Protein AF-A0A484NAT3-F1 (afdb_monomer)

Radius of gyration: 27.38 Å; Cα contacts (8 Å, |Δi|>4): 127; chains: 1; bounding box: 70×53×87 Å

Mean predicted aligned error: 13.13 Å

Organism: NCBI:txid132261

InterPro domains:
  IPR003105 SRA-YDG [PF02182] (103-176)
  IPR003105 SRA-YDG [PS51015] (104-176)
  IPR015947 PUA-like superfamily [SSF88697] (87-176)
  IPR036987 SRA-YDG superfamily [G3DSA:2.30.280.10] (86-176)
  IPR051357 Histone-lysine N-methyltransferase SUVAR3-9 [PTHR45660] (14-176)

pLDDT: mean 79.86, std 20.94, range [34.84, 97.81]

Structure (mmCIF, N/CA/C/O backbone):
data_AF-A0A484NAT3-F1
#
_entry.id   AF-A0A484NAT3-F1
#
loop_
_atom_site.group_PDB
_atom_site.id
_atom_site.type_symbol
_atom_site.label_atom_id
_atom_site.label_alt_id
_atom_site.label_comp_id
_atom_site.label_asym_id
_atom_site.label_entity_id
_atom_site.label_seq_id
_atom_site.pdbx_PDB_ins_code
_atom_site.Cartn_x
_atom_site.Cartn_y
_atom_site.Cartn_z
_atom_site.occupancy
_atom_site.B_iso_or_equiv
_atom_site.auth_seq_id
_atom_site.auth_comp_id
_atom_site.auth_asym_id
_atom_site.auth_atom_id
_atom_site.pdbx_PDB_model_num
ATOM 1 N N . MET A 1 1 ? 40.102 7.472 -55.301 1.00 44.50 1 MET A N 1
ATOM 2 C CA . MET A 1 1 ? 39.578 6.092 -55.205 1.00 44.50 1 MET A CA 1
ATOM 3 C C . MET A 1 1 ? 40.734 5.129 -54.983 1.00 44.50 1 MET A C 1
ATOM 5 O O . MET A 1 1 ? 41.565 4.976 -55.865 1.00 44.50 1 MET A O 1
ATOM 9 N N . LYS A 1 2 ? 40.811 4.531 -53.793 1.00 40.91 2 LYS A N 1
ATOM 10 C CA . LYS A 1 2 ? 41.658 3.376 -53.466 1.00 40.91 2 LYS A CA 1
ATOM 11 C C . LYS A 1 2 ? 40.849 2.538 -52.479 1.00 40.91 2 LYS A C 1
ATOM 13 O O . LYS A 1 2 ? 40.510 3.031 -51.410 1.00 40.91 2 LYS A O 1
ATOM 18 N N . VAL A 1 3 ? 40.474 1.335 -52.894 1.00 44.91 3 VAL A N 1
ATOM 19 C CA . VAL A 1 3 ? 39.718 0.367 -52.092 1.00 44.91 3 VAL A CA 1
ATOM 20 C C . VAL A 1 3 ? 40.739 -0.510 -51.363 1.00 44.91 3 VAL A C 1
ATOM 22 O O . VAL A 1 3 ? 41.565 -1.117 -52.049 1.00 44.91 3 VAL A O 1
ATOM 25 N N . PRO A 1 4 ? 40.747 -0.594 -50.022 1.00 44.09 4 PRO A N 1
ATOM 26 C CA . PRO A 1 4 ? 41.511 -1.614 -49.325 1.00 44.09 4 PRO A CA 1
ATOM 27 C C . PRO A 1 4 ? 40.692 -2.899 -49.190 1.00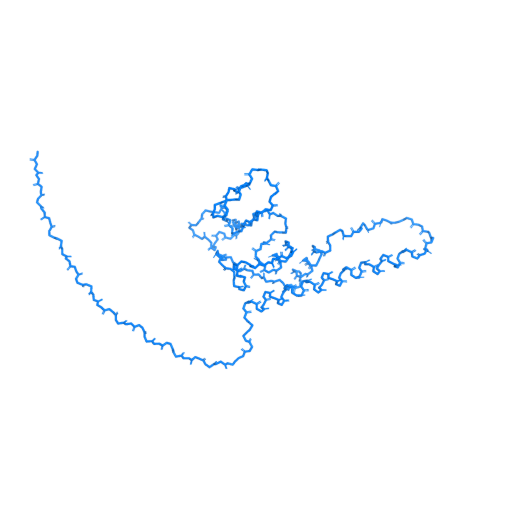 44.09 4 PRO A C 1
ATOM 29 O O . PRO A 1 4 ? 39.481 -2.882 -48.978 1.00 44.09 4 PRO A O 1
ATOM 32 N N . GLN A 1 5 ? 41.403 -4.007 -49.359 1.00 42.75 5 GLN A N 1
ATOM 33 C CA . GLN A 1 5 ? 40.909 -5.370 -49.470 1.00 42.75 5 GLN A CA 1
ATOM 34 C C . GLN A 1 5 ? 40.478 -5.974 -48.124 1.00 42.75 5 GLN A C 1
ATOM 36 O O . GLN A 1 5 ? 40.941 -5.581 -47.055 1.00 42.75 5 GLN A O 1
ATOM 41 N N . ASN A 1 6 ? 39.597 -6.969 -48.239 1.00 36.88 6 ASN A N 1
ATOM 42 C CA . ASN A 1 6 ? 38.969 -7.758 -47.184 1.00 36.88 6 ASN A CA 1
ATOM 43 C C . ASN A 1 6 ? 39.963 -8.367 -46.178 1.00 36.88 6 ASN A C 1
ATOM 45 O O . ASN A 1 6 ? 40.809 -9.186 -46.536 1.00 36.88 6 ASN A O 1
ATOM 49 N N . GLY A 1 7 ? 39.781 -8.025 -44.899 1.00 34.84 7 GLY A N 1
ATOM 50 C CA . GLY A 1 7 ? 40.391 -8.703 -43.758 1.00 34.84 7 GLY A CA 1
ATOM 51 C C . GLY A 1 7 ? 39.577 -9.931 -43.340 1.00 34.84 7 GLY A C 1
ATOM 52 O O . GLY A 1 7 ? 38.368 -9.861 -43.140 1.00 34.84 7 GLY A O 1
ATOM 53 N N . ASN A 1 8 ? 40.271 -11.057 -43.230 1.00 37.03 8 ASN A N 1
ATOM 54 C CA . ASN A 1 8 ? 39.770 -12.403 -42.978 1.00 37.03 8 ASN A CA 1
ATOM 55 C C . ASN A 1 8 ? 39.112 -12.541 -41.584 1.00 37.03 8 ASN A C 1
ATOM 57 O O . ASN A 1 8 ? 39.745 -12.272 -40.560 1.00 37.03 8 ASN A O 1
ATOM 61 N N . VAL A 1 9 ? 37.850 -12.982 -41.535 1.00 37.97 9 VAL A N 1
ATOM 62 C CA . VAL A 1 9 ? 37.088 -13.215 -40.296 1.00 37.97 9 VAL A CA 1
ATOM 63 C C . VAL A 1 9 ? 37.503 -14.559 -39.691 1.00 37.97 9 VAL A C 1
ATOM 65 O O . VAL A 1 9 ? 37.091 -15.624 -40.145 1.00 37.97 9 VAL A O 1
ATOM 68 N N . GLY A 1 10 ? 38.323 -14.518 -38.641 1.00 35.19 10 GLY A N 1
ATOM 69 C CA . GLY A 1 10 ? 38.669 -15.696 -37.848 1.00 35.19 10 GLY A CA 1
ATOM 70 C C . GLY A 1 10 ? 37.504 -16.143 -36.962 1.00 35.19 10 GLY A C 1
ATOM 71 O O . GLY A 1 10 ? 37.262 -15.567 -35.902 1.00 35.19 10 GLY A O 1
ATOM 72 N N . VAL A 1 11 ? 36.796 -17.199 -37.368 1.00 37.84 11 VAL A N 1
ATOM 73 C CA . VAL A 1 11 ? 35.772 -17.869 -36.552 1.00 37.84 11 VAL A CA 1
ATOM 74 C C . VAL A 1 11 ? 36.455 -18.616 -35.398 1.00 37.84 11 VAL A C 1
ATOM 76 O O . VAL A 1 11 ? 37.026 -19.691 -35.578 1.00 37.84 11 VAL A O 1
ATOM 79 N N . LYS A 1 12 ? 36.403 -18.059 -34.180 1.00 42.06 12 LYS A N 1
ATOM 80 C CA . LYS A 1 12 ? 36.811 -18.772 -32.957 1.00 42.06 12 LYS A CA 1
ATOM 81 C C . LYS A 1 12 ? 35.746 -19.808 -32.579 1.00 42.06 12 LYS A C 1
ATOM 83 O O . LYS A 1 12 ? 34.624 -19.464 -32.214 1.00 42.06 12 LYS A O 1
ATOM 88 N N . LYS A 1 13 ? 36.129 -21.084 -32.645 1.00 41.94 13 LYS A N 1
ATOM 89 C CA . LYS A 1 13 ? 35.349 -22.260 -32.231 1.00 41.94 13 LYS A CA 1
ATOM 90 C C . LYS A 1 13 ? 34.967 -22.135 -30.743 1.00 41.94 13 LYS A C 1
ATOM 92 O O . LYS A 1 13 ? 35.849 -22.056 -29.887 1.00 41.94 13 LYS A O 1
ATOM 97 N N . ARG A 1 14 ? 33.664 -22.075 -30.433 1.00 41.75 14 ARG A N 1
ATOM 98 C CA . ARG A 1 14 ? 33.146 -22.049 -29.052 1.00 41.75 14 ARG A CA 1
ATOM 99 C C . ARG A 1 14 ? 33.456 -23.386 -28.369 1.00 41.75 14 ARG A C 1
ATOM 101 O O . ARG A 1 14 ? 33.193 -24.443 -28.933 1.00 41.75 14 ARG A O 1
ATOM 108 N N . ARG A 1 15 ? 34.044 -23.320 -27.174 1.00 39.16 15 ARG A N 1
ATOM 109 C CA . ARG A 1 15 ? 34.336 -24.469 -26.309 1.00 39.16 15 ARG A CA 1
ATOM 110 C C . ARG A 1 15 ? 33.030 -24.858 -25.602 1.00 39.16 15 ARG A C 1
ATOM 112 O O . ARG A 1 15 ? 32.410 -23.996 -24.988 1.00 39.16 15 ARG A O 1
ATOM 119 N N . SER A 1 16 ? 32.592 -26.105 -25.746 1.00 39.34 16 SER A N 1
ATOM 120 C CA . SER A 1 16 ? 31.414 -26.658 -25.070 1.00 39.34 16 SER A CA 1
ATOM 121 C C . SER A 1 16 ? 31.687 -26.777 -23.570 1.00 39.34 16 SER A C 1
ATOM 123 O O . SER A 1 16 ? 32.590 -27.510 -23.174 1.00 39.34 16 SER A O 1
ATOM 125 N N . THR A 1 17 ? 30.939 -26.049 -22.745 1.00 45.12 17 THR A N 1
ATOM 126 C CA . THR A 1 17 ? 30.920 -26.230 -21.287 1.00 45.12 17 THR A CA 1
ATOM 127 C C . THR A 1 17 ? 29.741 -27.122 -20.919 1.00 45.12 17 THR A C 1
ATOM 129 O O . THR A 1 17 ? 28.612 -26.847 -21.323 1.00 45.12 17 THR A O 1
ATOM 132 N N . GLU A 1 18 ? 30.040 -28.204 -20.209 1.00 51.47 18 GLU A N 1
ATOM 133 C CA . GLU A 1 18 ? 29.111 -29.237 -19.745 1.00 51.47 18 GLU A CA 1
ATOM 134 C C . GLU A 1 18 ? 28.018 -28.680 -18.808 1.00 51.47 18 GLU A C 1
ATOM 136 O O . GLU A 1 18 ? 28.229 -27.647 -18.163 1.00 51.47 18 GLU A O 1
ATOM 141 N N . PRO A 1 19 ? 26.839 -29.330 -18.740 1.00 45.56 19 PRO A N 1
ATOM 142 C CA . PRO A 1 19 ? 25.722 -28.873 -17.917 1.00 45.56 19 PRO A CA 1
ATOM 143 C C . PRO A 1 19 ? 26.021 -29.005 -16.411 1.00 45.56 19 PRO A C 1
ATOM 145 O O . PRO A 1 19 ? 26.736 -29.920 -16.001 1.00 45.56 19 PRO A O 1
ATOM 148 N N . PRO A 1 20 ? 25.465 -28.115 -15.566 1.00 42.66 20 PRO A N 1
ATOM 149 C CA . PRO A 1 20 ? 25.742 -28.108 -14.136 1.00 42.66 20 PRO A CA 1
ATOM 150 C C . PRO A 1 20 ? 25.099 -29.309 -13.429 1.00 42.66 20 PRO A C 1
ATOM 152 O O . PRO A 1 20 ? 23.937 -29.644 -13.655 1.00 42.66 20 PRO A O 1
ATOM 155 N N . THR A 1 21 ? 25.875 -29.937 -12.547 1.00 54.31 21 THR A N 1
ATOM 156 C CA . THR A 1 21 ? 25.489 -31.053 -11.672 1.00 54.31 21 THR A CA 1
ATOM 157 C C . THR A 1 21 ? 24.273 -30.693 -10.799 1.00 54.31 21 THR A C 1
ATOM 159 O O . THR A 1 21 ? 24.242 -29.586 -10.255 1.00 54.31 21 THR A O 1
ATOM 162 N N . PRO A 1 22 ? 23.288 -31.596 -10.608 1.00 39.78 22 PRO A N 1
ATOM 163 C CA . PRO A 1 22 ? 22.107 -31.313 -9.796 1.00 39.78 22 PRO A CA 1
ATOM 164 C C . PRO A 1 22 ? 22.477 -31.041 -8.331 1.00 39.78 22 PRO A C 1
ATOM 166 O O . PRO A 1 22 ? 23.318 -31.722 -7.738 1.00 39.78 22 PRO A O 1
ATOM 169 N N . ALA A 1 23 ? 21.848 -30.007 -7.770 1.00 44.94 23 ALA A N 1
ATOM 170 C CA . ALA A 1 23 ? 22.045 -29.554 -6.401 1.00 44.94 23 ALA A CA 1
ATOM 171 C C . ALA A 1 23 ? 21.736 -30.674 -5.395 1.00 44.94 23 ALA A C 1
ATOM 173 O O . ALA A 1 23 ? 20.725 -31.363 -5.504 1.00 44.94 23 ALA A O 1
ATOM 174 N N . LYS A 1 24 ? 22.613 -30.839 -4.400 1.00 46.09 24 LYS A N 1
ATOM 175 C CA . LYS A 1 24 ? 22.380 -31.734 -3.263 1.00 46.09 24 LYS A CA 1
ATOM 176 C C . LYS A 1 24 ? 21.215 -31.193 -2.433 1.00 46.09 24 LYS A C 1
ATOM 178 O O . LYS A 1 24 ? 21.258 -30.041 -2.007 1.00 46.09 24 LYS A O 1
ATOM 183 N N . GLU A 1 25 ? 20.208 -32.028 -2.201 1.00 46.34 25 GLU A N 1
ATOM 184 C CA . GLU A 1 25 ? 19.092 -31.739 -1.301 1.00 46.34 25 GLU A CA 1
ATOM 185 C C . GLU A 1 25 ? 19.615 -31.491 0.123 1.00 46.34 25 GLU A C 1
ATOM 187 O O . GLU A 1 25 ? 20.323 -32.317 0.703 1.00 46.34 25 GLU A O 1
ATOM 192 N N . VAL A 1 26 ? 19.303 -30.312 0.665 1.00 49.66 26 VAL A N 1
ATOM 193 C CA . VAL A 1 26 ? 19.619 -29.911 2.043 1.00 49.66 26 VAL A CA 1
ATOM 194 C C . VAL A 1 26 ? 18.432 -30.300 2.938 1.00 49.66 26 VAL A C 1
ATOM 196 O O . VAL A 1 26 ? 17.290 -30.150 2.501 1.00 49.66 26 VAL A O 1
ATOM 199 N N . PRO A 1 27 ? 18.655 -30.801 4.171 1.00 39.38 27 PRO A N 1
ATOM 200 C CA . PRO A 1 27 ? 17.609 -31.425 4.974 1.00 39.38 27 PRO A CA 1
ATOM 201 C C . PRO A 1 27 ? 16.519 -30.421 5.360 1.00 39.38 27 PRO A C 1
ATOM 203 O O . PRO A 1 27 ? 16.798 -29.366 5.931 1.00 39.38 27 PRO A O 1
ATOM 206 N N . THR A 1 28 ? 15.266 -30.774 5.091 1.00 50.12 28 THR A N 1
ATOM 207 C CA . THR A 1 28 ? 14.082 -30.017 5.499 1.00 50.12 28 THR A CA 1
ATOM 208 C C . THR A 1 28 ? 13.790 -30.253 6.978 1.00 50.12 28 THR A C 1
ATOM 210 O O . THR A 1 28 ? 13.240 -31.294 7.339 1.00 50.12 28 THR A O 1
ATOM 213 N N . ASN A 1 29 ? 14.128 -29.295 7.843 1.00 49.19 29 ASN A N 1
ATOM 214 C CA . ASN A 1 29 ? 13.428 -29.140 9.119 1.00 49.19 29 ASN A CA 1
ATOM 215 C C . ASN A 1 29 ? 13.596 -27.737 9.718 1.00 49.19 29 ASN A C 1
ATOM 217 O O . ASN A 1 29 ? 14.676 -27.367 10.171 1.00 49.19 29 ASN A O 1
ATOM 221 N N . SER A 1 30 ? 12.509 -26.968 9.707 1.00 45.66 30 SER A N 1
ATOM 222 C CA . SER A 1 30 ? 12.112 -25.917 10.665 1.00 45.66 30 SER A CA 1
ATOM 223 C C . SER A 1 30 ? 11.023 -25.076 9.996 1.00 45.66 30 SER A C 1
ATOM 225 O O . SER A 1 30 ? 11.074 -24.894 8.785 1.00 45.66 30 SER A O 1
ATOM 227 N N . ASP A 1 31 ? 10.015 -24.627 10.747 1.00 57.06 31 ASP A N 1
ATOM 228 C CA . ASP A 1 31 ? 8.874 -23.819 10.285 1.00 57.06 31 ASP A CA 1
ATOM 229 C C . ASP A 1 31 ? 9.243 -22.755 9.228 1.00 57.06 31 ASP A C 1
ATOM 231 O O . ASP A 1 31 ? 9.547 -21.602 9.536 1.00 57.06 31 ASP A O 1
ATOM 235 N N . CYS A 1 32 ? 9.187 -23.127 7.950 1.00 49.03 32 CYS A N 1
ATOM 236 C CA . CYS A 1 32 ? 9.391 -22.204 6.848 1.00 49.03 32 CYS A CA 1
ATOM 237 C C . CYS A 1 32 ? 8.072 -21.465 6.643 1.00 49.03 32 CYS A C 1
ATOM 239 O O . CYS A 1 32 ? 7.147 -21.964 5.996 1.00 49.03 32 CYS A O 1
ATOM 241 N N . LYS A 1 33 ? 7.940 -20.280 7.245 1.00 68.00 33 LYS A N 1
ATOM 242 C CA . LYS A 1 33 ? 6.866 -19.364 6.864 1.00 68.00 33 LYS A CA 1
ATOM 243 C C . LYS A 1 33 ? 7.069 -19.007 5.394 1.00 68.00 33 LYS A C 1
ATOM 245 O O . LYS A 1 33 ? 7.998 -18.280 5.054 1.00 68.00 33 LYS A O 1
ATOM 250 N N . THR A 1 34 ? 6.210 -19.528 4.523 1.00 90.00 34 THR A N 1
ATOM 251 C CA . THR A 1 34 ? 6.202 -19.119 3.118 1.00 90.00 34 THR A CA 1
ATOM 252 C C . THR A 1 34 ? 5.844 -17.630 3.024 1.00 90.00 34 THR A C 1
ATOM 254 O O . THR A 1 34 ? 5.080 -17.133 3.861 1.00 90.00 34 THR A O 1
ATOM 257 N N . PRO A 1 35 ? 6.351 -16.892 2.021 1.00 90.25 35 PRO A N 1
ATOM 258 C CA . PRO A 1 35 ? 5.991 -15.488 1.831 1.00 90.25 35 PRO A CA 1
ATOM 259 C C . PRO A 1 35 ? 4.472 -15.265 1.766 1.00 90.25 35 PRO A C 1
ATOM 261 O O . PRO A 1 35 ? 3.953 -14.356 2.409 1.00 90.25 35 PRO A O 1
ATOM 264 N N . GLN A 1 36 ? 3.740 -16.157 1.089 1.00 92.69 36 GLN A N 1
ATOM 265 C CA . GLN A 1 36 ? 2.274 -16.131 1.013 1.00 92.69 36 GLN A CA 1
ATOM 266 C C . GLN A 1 36 ? 1.626 -16.244 2.399 1.00 92.69 36 GLN A C 1
ATOM 268 O O . GLN A 1 36 ? 0.671 -15.528 2.709 1.00 92.69 36 GLN A O 1
ATOM 273 N N . LYS A 1 37 ? 2.156 -17.125 3.259 1.00 94.38 37 LYS A N 1
ATOM 274 C CA . LYS A 1 37 ? 1.677 -17.280 4.635 1.00 94.38 37 LYS A CA 1
ATOM 275 C C . LYS A 1 37 ? 1.932 -16.013 5.447 1.00 94.38 37 LYS A C 1
ATOM 277 O O . LYS A 1 37 ? 1.039 -15.593 6.171 1.00 94.38 37 LYS A O 1
ATOM 282 N N . SER A 1 38 ? 3.090 -15.370 5.281 1.00 93.62 38 SER A N 1
ATOM 283 C CA . SER A 1 38 ? 3.395 -14.095 5.945 1.00 93.62 38 SER A CA 1
ATOM 284 C C . SER A 1 38 ? 2.417 -12.993 5.537 1.00 93.62 38 SER A C 1
ATOM 286 O O . SER A 1 38 ? 1.841 -12.342 6.403 1.00 93.62 38 SER A O 1
ATOM 288 N N . VAL A 1 39 ? 2.182 -12.818 4.232 1.00 94.25 39 VAL A N 1
ATOM 289 C CA . VAL A 1 39 ? 1.216 -11.837 3.704 1.00 94.25 39 VAL A CA 1
ATOM 290 C C . VAL A 1 39 ? -0.178 -12.096 4.279 1.00 94.25 39 VAL A C 1
ATOM 292 O O . VAL A 1 39 ? -0.816 -11.188 4.811 1.00 94.25 39 VAL A O 1
ATOM 295 N N . THR A 1 40 ? -0.616 -13.355 4.255 1.00 95.44 40 THR A N 1
ATOM 296 C CA . THR A 1 40 ? -1.920 -13.774 4.783 1.00 95.44 40 THR A CA 1
ATOM 297 C C . THR A 1 40 ? -2.042 -13.521 6.291 1.00 95.44 40 THR A C 1
ATOM 299 O O . THR A 1 40 ? -3.056 -13.000 6.750 1.00 95.44 40 THR A O 1
ATOM 302 N N . GLU A 1 41 ? -1.016 -13.853 7.082 1.00 96.31 41 GLU A N 1
ATOM 303 C CA . GLU A 1 41 ? -0.975 -13.600 8.530 1.00 96.31 41 GLU A CA 1
ATOM 304 C C . GLU A 1 41 ? -1.066 -12.099 8.848 1.00 96.31 41 GLU A C 1
ATOM 306 O O . GLU A 1 41 ? -1.838 -11.708 9.727 1.00 96.31 41 GLU A O 1
ATOM 311 N N . THR A 1 42 ? -0.340 -11.253 8.112 1.00 96.44 42 THR A N 1
ATOM 312 C CA . THR A 1 42 ? -0.361 -9.794 8.295 1.00 96.44 42 THR A CA 1
ATOM 313 C C . THR A 1 42 ? -1.719 -9.192 7.936 1.00 96.44 42 THR A C 1
ATOM 315 O O . THR A 1 42 ? -2.252 -8.394 8.710 1.00 96.44 42 THR A O 1
ATOM 318 N N . ILE A 1 43 ? -2.324 -9.600 6.815 1.00 96.25 43 ILE A N 1
ATOM 319 C CA . ILE A 1 43 ? -3.670 -9.146 6.422 1.00 96.25 43 ILE A CA 1
ATOM 320 C C . ILE A 1 43 ? -4.708 -9.592 7.462 1.00 96.25 43 ILE A C 1
ATOM 322 O O . ILE A 1 43 ? -5.538 -8.793 7.901 1.00 96.25 43 ILE A O 1
ATOM 326 N N . HIS A 1 44 ? -4.637 -10.839 7.939 1.00 97.06 44 HIS A N 1
ATOM 327 C CA . HIS A 1 44 ? -5.516 -11.317 9.008 1.00 97.06 44 HIS A CA 1
ATOM 328 C C . HIS A 1 44 ? -5.348 -10.526 10.308 1.00 97.06 44 HIS A C 1
ATOM 330 O O . HIS A 1 44 ? -6.342 -10.223 10.974 1.00 97.06 44 HIS A O 1
ATOM 336 N N . LEU A 1 45 ? -4.115 -10.176 10.679 1.00 97.69 45 LEU A N 1
ATOM 337 C CA . LEU A 1 45 ? -3.846 -9.348 11.849 1.00 97.69 45 LEU A CA 1
ATOM 338 C C . LEU A 1 45 ? -4.462 -7.953 11.694 1.00 97.69 45 LEU A C 1
ATOM 340 O O . LEU A 1 45 ? -5.172 -7.508 12.600 1.00 97.69 45 LEU A O 1
ATOM 344 N N . PHE A 1 46 ? -4.271 -7.310 10.539 1.00 97.81 46 PHE A N 1
ATOM 345 C CA . PHE A 1 46 ? -4.881 -6.018 10.224 1.00 97.81 46 PHE A CA 1
ATOM 346 C C . PHE A 1 46 ? -6.407 -6.075 10.349 1.00 97.81 46 PHE A C 1
ATOM 348 O O . PHE A 1 46 ? -6.995 -5.299 11.106 1.00 97.81 46 PHE A O 1
ATOM 355 N N . ASN A 1 47 ? -7.046 -7.057 9.712 1.00 97.25 47 ASN A N 1
ATOM 356 C CA . ASN A 1 47 ? -8.499 -7.217 9.744 1.00 97.25 47 ASN A CA 1
ATOM 357 C C . ASN A 1 47 ? -9.021 -7.497 11.159 1.00 97.25 47 ASN A C 1
ATOM 359 O O . ASN A 1 47 ? -10.017 -6.913 11.594 1.00 97.25 47 ASN A O 1
ATOM 363 N N . LYS A 1 48 ? -8.305 -8.306 11.944 1.00 97.56 48 LYS A N 1
ATOM 364 C CA . LYS A 1 48 ? -8.626 -8.550 13.356 1.00 97.56 48 LYS A CA 1
ATOM 365 C C . LYS A 1 48 ? -8.576 -7.266 14.186 1.00 97.56 48 LYS A C 1
ATOM 367 O O . LYS A 1 48 ? -9.465 -7.037 15.009 1.00 97.56 48 LYS A O 1
ATOM 372 N N . LEU A 1 49 ? -7.544 -6.442 14.017 1.00 97.19 49 LEU A N 1
ATOM 373 C CA . LEU A 1 49 ? -7.402 -5.178 14.745 1.00 97.19 49 LEU A CA 1
ATOM 374 C C . LEU A 1 49 ? -8.438 -4.142 14.292 1.00 97.19 49 LEU A C 1
ATOM 376 O O . LEU A 1 49 ? -9.005 -3.435 15.130 1.00 97.19 49 LEU A O 1
ATOM 380 N N . TYR A 1 50 ? -8.736 -4.096 12.995 1.00 96.44 50 TYR A N 1
ATOM 381 C CA . TYR A 1 50 ? -9.759 -3.232 12.417 1.00 96.44 50 TYR A CA 1
ATOM 382 C C . TYR A 1 50 ? -11.144 -3.521 13.011 1.00 96.44 50 TYR A C 1
ATOM 384 O O . TYR A 1 50 ? -11.772 -2.623 13.577 1.00 96.44 50 TYR A O 1
ATOM 392 N N . LEU A 1 51 ? -11.570 -4.788 13.008 1.00 95.75 51 LEU A N 1
ATOM 393 C CA . LEU A 1 51 ? -12.857 -5.209 13.576 1.00 95.75 51 LEU A CA 1
ATOM 394 C C . LEU A 1 51 ? -12.946 -4.948 15.087 1.00 95.75 51 LEU A C 1
ATOM 396 O O . LEU A 1 51 ? -13.959 -4.447 15.576 1.00 95.75 51 LEU A O 1
ATOM 400 N N . LYS A 1 52 ? -11.869 -5.210 15.838 1.00 95.75 52 LYS A N 1
ATOM 401 C CA . LYS A 1 52 ? -11.808 -4.874 17.272 1.00 95.75 52 LYS A CA 1
ATOM 402 C C . LYS A 1 52 ? -11.969 -3.376 17.520 1.00 95.75 52 LYS A C 1
ATOM 404 O O . LYS A 1 52 ? -12.630 -2.972 18.476 1.00 95.75 52 LYS A O 1
ATOM 409 N N . THR A 1 53 ? -11.357 -2.553 16.675 1.00 93.81 53 THR A N 1
ATOM 410 C CA . THR A 1 53 ? -11.436 -1.095 16.783 1.00 93.81 53 THR A CA 1
ATOM 411 C C . THR A 1 53 ? -12.852 -0.600 16.488 1.00 93.81 53 THR A C 1
ATOM 413 O O . THR A 1 53 ? -13.348 0.249 17.228 1.00 93.81 53 THR A O 1
ATOM 416 N N . ILE A 1 54 ? -13.532 -1.175 15.488 1.00 92.81 54 ILE A N 1
ATOM 417 C CA . ILE A 1 54 ? -14.956 -0.920 15.217 1.00 92.81 54 ILE A CA 1
ATOM 418 C C . ILE A 1 54 ? -15.803 -1.262 16.444 1.00 92.81 54 ILE A C 1
ATOM 420 O O . ILE A 1 54 ? -16.518 -0.403 16.951 1.00 92.81 54 ILE A O 1
ATOM 424 N N . GLN A 1 55 ? -15.662 -2.470 16.991 1.00 93.12 55 GLN A N 1
ATOM 425 C CA . GLN A 1 55 ? -16.446 -2.913 18.146 1.00 93.12 55 GLN A CA 1
ATOM 426 C C . GLN A 1 55 ? -16.228 -2.019 19.381 1.00 93.12 55 GLN A C 1
ATOM 428 O O . GLN A 1 55 ? -17.163 -1.693 20.122 1.00 93.12 55 GLN A O 1
ATOM 433 N N . LYS A 1 56 ? -14.983 -1.588 19.612 1.00 90.88 56 LYS A N 1
ATOM 434 C CA . LYS A 1 56 ? -14.642 -0.649 20.688 1.00 90.88 56 LYS A CA 1
ATOM 435 C C . LYS A 1 56 ? -15.297 0.718 20.474 1.00 90.88 56 LYS A C 1
ATOM 437 O O . LYS A 1 56 ? -15.760 1.335 21.432 1.00 90.88 56 LYS A O 1
ATOM 442 N N . GLU A 1 57 ? -15.348 1.194 19.235 1.00 89.12 57 GLU A N 1
ATOM 443 C CA . GLU A 1 57 ? -15.989 2.464 18.904 1.00 89.12 57 GLU A CA 1
ATOM 444 C C . GLU A 1 57 ? -17.517 2.375 19.050 1.00 89.12 57 GLU A C 1
ATOM 446 O O . GLU A 1 57 ? -18.123 3.244 19.672 1.00 89.12 57 GLU A O 1
ATOM 451 N N . GLU A 1 58 ? -18.143 1.291 18.591 1.00 89.19 58 GLU A N 1
ATOM 452 C CA . GLU A 1 58 ? -19.581 1.049 18.761 1.00 89.19 58 GLU A CA 1
ATOM 453 C C . GLU A 1 58 ? -19.996 0.975 20.236 1.00 89.19 58 GLU A C 1
ATOM 455 O O . GLU A 1 58 ? -20.992 1.573 20.645 1.00 89.19 58 GLU A O 1
ATOM 460 N N . THR A 1 59 ? -19.228 0.266 21.069 1.00 89.69 59 THR A N 1
ATOM 461 C CA . THR A 1 59 ? -19.500 0.179 22.515 1.00 89.69 59 THR A CA 1
ATOM 462 C C . THR A 1 59 ? -19.329 1.532 23.205 1.00 89.69 59 THR A C 1
ATOM 464 O O . THR A 1 59 ? -20.156 1.895 24.044 1.00 89.69 59 THR A O 1
ATOM 467 N N . ARG A 1 60 ? -18.326 2.329 22.807 1.00 87.12 60 ARG A N 1
ATOM 468 C CA . ARG A 1 60 ? -18.144 3.711 23.278 1.00 87.12 60 ARG A CA 1
ATOM 469 C C . ARG A 1 60 ? -19.361 4.582 22.964 1.00 87.12 60 ARG A C 1
ATOM 471 O O . ARG A 1 60 ? -19.747 5.393 23.805 1.00 87.12 60 ARG A O 1
ATOM 478 N N . LEU A 1 61 ? -19.945 4.442 21.775 1.00 83.19 61 LEU A N 1
ATOM 479 C CA . LEU A 1 61 ? -21.138 5.192 21.374 1.00 83.19 61 LEU A CA 1
ATOM 480 C C . LEU A 1 61 ? -22.362 4.763 22.190 1.00 83.19 61 LEU A C 1
ATOM 482 O O . LEU A 1 61 ? -22.978 5.609 22.834 1.00 83.19 61 LEU A O 1
ATOM 486 N N . LYS A 1 62 ? -22.614 3.454 22.307 1.00 84.81 62 LYS A N 1
ATOM 487 C CA . LYS A 1 62 ? -23.711 2.910 23.131 1.00 84.81 62 LYS A CA 1
ATOM 488 C C . LYS A 1 62 ? -23.631 3.343 24.602 1.00 84.81 62 LYS A C 1
ATOM 490 O O . LYS A 1 62 ? -24.653 3.537 25.253 1.00 84.81 62 LYS A O 1
ATOM 495 N N . MET A 1 63 ? -22.424 3.499 25.156 1.00 78.94 63 MET A N 1
ATOM 496 C CA . MET A 1 63 ? -22.235 3.999 26.526 1.00 78.94 63 MET A CA 1
ATOM 497 C C . MET A 1 63 ? -22.484 5.509 26.666 1.00 78.94 63 MET A C 1
ATOM 499 O O . MET A 1 63 ? -22.887 5.943 27.745 1.00 78.94 63 MET A O 1
ATOM 503 N N . LYS A 1 64 ? -22.251 6.304 25.612 1.00 71.75 64 LYS A N 1
ATOM 504 C CA . LYS A 1 64 ? -22.493 7.758 25.600 1.00 71.75 64 LYS A CA 1
ATOM 505 C C . LYS A 1 64 ? -23.960 8.131 25.369 1.00 71.75 64 LYS A C 1
ATOM 507 O O . LYS A 1 64 ? -24.374 9.187 25.824 1.00 71.75 64 LYS A O 1
ATOM 512 N N . GLU A 1 65 ? -24.737 7.272 24.714 1.00 64.12 65 GLU A N 1
ATOM 513 C CA . GLU A 1 65 ? -26.178 7.477 24.489 1.00 64.12 65 GLU A CA 1
ATOM 514 C C . GLU A 1 65 ? -27.038 7.264 25.752 1.00 64.12 65 GLU A C 1
ATOM 516 O O . GLU A 1 65 ? -28.200 7.664 25.787 1.00 64.12 65 GLU A O 1
ATOM 521 N N . LYS A 1 66 ? -26.486 6.685 26.830 1.00 59.59 66 LYS A N 1
ATOM 522 C CA . LYS A 1 66 ? -27.164 6.659 28.139 1.00 59.59 66 LYS A CA 1
ATOM 523 C C . LYS A 1 66 ? -27.173 8.077 28.736 1.00 59.59 66 LYS A C 1
ATOM 525 O O . LYS A 1 66 ? -26.119 8.711 28.769 1.00 59.59 66 LYS A O 1
ATOM 530 N N . PRO A 1 67 ? -28.314 8.588 29.241 1.00 49.75 67 PRO A N 1
ATOM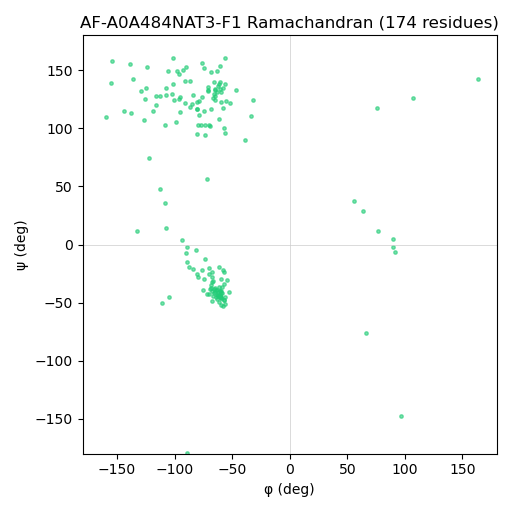 531 C CA . PRO A 1 67 ? -28.493 10.014 29.488 1.00 49.75 67 PRO A CA 1
ATOM 532 C C . PRO A 1 67 ? -27.615 10.485 30.649 1.00 49.75 67 PRO A C 1
ATOM 534 O O . PRO A 1 67 ? -27.956 10.309 31.818 1.00 49.75 67 PRO A O 1
ATOM 537 N N . LYS A 1 68 ? -26.494 11.134 30.332 1.00 50.25 68 LYS A N 1
ATOM 538 C CA . LYS A 1 68 ? -25.808 12.027 31.264 1.00 50.25 68 LYS A CA 1
ATOM 539 C C . LYS A 1 68 ? -26.203 13.454 30.918 1.00 50.25 68 LYS A C 1
ATOM 541 O O . LYS A 1 68 ? -25.774 14.011 29.915 1.00 50.25 68 LYS A O 1
ATOM 546 N N . LYS A 1 69 ? -27.071 14.021 31.759 1.00 47.47 69 LYS A N 1
ATOM 547 C CA . LYS A 1 69 ? -27.262 15.467 31.844 1.00 47.47 69 LYS A CA 1
ATOM 548 C C . LYS A 1 69 ? -25.931 16.096 32.274 1.00 47.47 69 LYS A C 1
ATOM 550 O O . LYS A 1 69 ? -25.316 15.598 33.212 1.00 47.47 69 LYS A O 1
ATOM 555 N N . ALA A 1 70 ? -25.608 17.214 31.629 1.00 45.34 70 ALA A N 1
ATOM 556 C CA . ALA A 1 70 ? -24.609 18.230 31.968 1.00 45.34 70 ALA A CA 1
ATOM 557 C C . ALA A 1 70 ? -23.327 18.280 31.115 1.00 45.34 70 ALA A C 1
ATOM 559 O O . ALA A 1 70 ? -22.555 17.331 31.039 1.00 45.34 70 ALA A O 1
ATOM 560 N N . ALA A 1 71 ? -23.138 19.512 30.628 1.00 40.47 71 ALA A N 1
ATOM 561 C CA . ALA A 1 71 ? -21.914 20.238 30.309 1.00 40.47 71 ALA A CA 1
ATOM 562 C C . ALA A 1 71 ? -21.160 19.861 29.027 1.00 40.47 71 ALA A C 1
ATOM 564 O O . ALA A 1 71 ? -20.676 18.749 28.848 1.00 40.47 71 ALA A O 1
ATOM 565 N N . GLY A 1 72 ? -21.081 20.860 28.142 1.00 53.62 72 GLY A N 1
ATOM 566 C CA . GLY A 1 72 ? -20.312 20.829 26.913 1.00 53.62 72 GLY A CA 1
ATOM 567 C C . GLY A 1 72 ? -18.818 20.729 27.181 1.00 53.62 72 GLY A C 1
ATOM 568 O O . GLY A 1 72 ? -18.282 21.454 28.007 1.00 53.62 72 GLY A O 1
ATOM 569 N N . GLU A 1 73 ? -18.181 19.836 26.440 1.00 46.06 73 GLU A N 1
ATOM 570 C CA . GLU A 1 73 ? -16.742 19.718 26.248 1.00 46.06 73 GLU A CA 1
ATOM 571 C C . GLU A 1 73 ? -16.549 19.004 24.905 1.00 46.06 73 GLU A C 1
ATOM 573 O O . GLU A 1 73 ? -17.313 18.094 24.567 1.00 46.06 73 GLU A O 1
ATOM 578 N N . ASP A 1 74 ? -15.568 19.469 24.131 1.00 50.84 74 ASP A N 1
ATOM 579 C CA . ASP A 1 74 ? -15.313 19.138 22.729 1.00 50.84 74 ASP A CA 1
ATOM 580 C C . ASP A 1 74 ? -15.672 17.697 22.344 1.00 50.84 74 ASP A C 1
ATOM 582 O O . ASP A 1 74 ? -15.009 16.718 22.717 1.00 50.84 74 ASP A O 1
ATOM 586 N N . GLU A 1 75 ? -16.730 17.564 21.540 1.00 56.81 75 GLU A N 1
ATOM 587 C CA . GLU A 1 75 ? -17.105 16.306 20.917 1.00 56.81 75 GLU A CA 1
ATOM 588 C C . GLU A 1 75 ? -15.917 15.806 20.094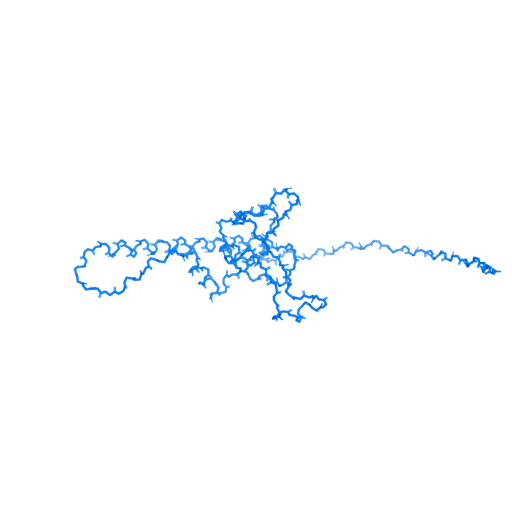 1.00 56.81 75 GLU A C 1
ATOM 590 O O . GLU A 1 75 ? -15.678 16.258 18.973 1.00 56.81 75 GLU A O 1
ATOM 595 N N . LYS A 1 76 ? -15.146 14.854 20.640 1.00 59.31 76 LYS A N 1
ATOM 596 C CA . LYS A 1 76 ? -14.170 14.089 19.858 1.00 59.31 76 LYS A CA 1
ATOM 597 C C . LYS A 1 76 ? -14.932 13.438 18.711 1.00 59.31 76 LYS A C 1
ATOM 599 O O . LYS A 1 76 ? -15.561 12.389 18.892 1.00 59.31 76 LYS A O 1
ATOM 604 N N . LYS A 1 77 ? -14.903 14.118 17.559 1.00 58.81 77 LYS A N 1
ATOM 605 C CA . LYS A 1 77 ? -15.545 13.721 16.311 1.00 58.81 77 LYS A CA 1
ATOM 606 C C . LYS A 1 77 ? -15.226 12.252 16.079 1.00 58.81 77 LYS A C 1
ATOM 608 O O . LYS A 1 77 ? -14.078 11.831 16.239 1.00 58.81 77 LYS A O 1
ATOM 613 N N . ARG A 1 78 ? -16.262 11.480 15.734 1.00 60.75 78 ARG A N 1
ATOM 614 C CA . ARG A 1 78 ? -16.161 10.107 15.216 1.00 60.75 78 ARG A CA 1
ATOM 615 C C . ARG A 1 78 ? -14.870 9.968 14.415 1.00 60.75 78 ARG A C 1
ATOM 617 O O . ARG A 1 78 ? -14.631 10.742 13.489 1.00 60.75 78 ARG A O 1
ATOM 624 N N . SER A 1 79 ? -14.013 9.013 14.756 1.00 62.31 79 SER A N 1
ATOM 625 C CA . SER A 1 79 ? -12.885 8.745 13.871 1.00 62.31 79 SER A CA 1
ATOM 626 C C . SER A 1 79 ? -13.408 8.020 12.650 1.00 62.31 79 SER A C 1
ATOM 628 O O . SER A 1 79 ? -13.570 6.806 12.674 1.00 62.31 79 SER A O 1
ATOM 630 N N . PHE A 1 80 ? -13.697 8.790 11.602 1.00 74.00 80 PHE A N 1
ATOM 631 C CA . PHE A 1 80 ? -14.239 8.299 10.338 1.00 74.00 80 PHE A CA 1
ATOM 632 C C . PHE A 1 80 ? -13.353 7.229 9.682 1.00 74.00 80 PHE A C 1
ATOM 634 O O . PHE A 1 80 ? -13.851 6.438 8.893 1.00 74.00 80 PHE A O 1
ATOM 641 N N . ARG A 1 81 ? -12.055 7.200 10.007 1.00 89.69 81 ARG A N 1
ATOM 642 C CA . ARG A 1 81 ? -11.050 6.325 9.396 1.00 89.69 81 ARG A CA 1
ATOM 643 C C . ARG A 1 81 ? -10.366 5.454 10.444 1.00 89.69 81 ARG A C 1
ATOM 645 O O . ARG A 1 81 ? -9.256 5.736 10.893 1.00 89.69 81 ARG A O 1
ATOM 652 N N . LEU A 1 82 ? -11.089 4.438 10.911 1.00 93.31 82 LEU A N 1
ATOM 653 C CA . LEU A 1 82 ? -10.567 3.455 11.869 1.00 93.31 82 LEU A CA 1
ATOM 654 C C . LEU A 1 82 ? -9.461 2.591 11.254 1.00 93.31 82 LEU A C 1
ATOM 656 O O . LEU A 1 82 ? -8.524 2.215 11.947 1.00 93.31 82 LEU A O 1
ATOM 660 N N . ASP A 1 83 ? -9.542 2.347 9.950 1.00 94.19 83 ASP A N 1
ATOM 661 C CA . ASP A 1 83 ? -8.528 1.680 9.135 1.00 94.19 83 ASP A CA 1
ATOM 662 C C . ASP A 1 83 ? -7.167 2.382 9.235 1.00 94.19 83 ASP A C 1
ATOM 664 O O . ASP A 1 83 ? -6.158 1.732 9.493 1.00 94.19 83 ASP A O 1
ATOM 668 N N . LEU A 1 84 ? -7.142 3.717 9.139 1.00 95.00 84 LEU A N 1
ATOM 669 C CA . LEU A 1 84 ? -5.905 4.493 9.272 1.00 95.00 84 LEU A CA 1
ATOM 670 C C . LEU A 1 84 ? -5.338 4.452 10.691 1.00 95.00 84 LEU A C 1
ATOM 672 O O . LEU A 1 84 ? -4.124 4.408 10.860 1.00 95.00 84 LEU A O 1
ATOM 676 N N . LYS A 1 85 ? -6.200 4.424 11.714 1.00 94.25 85 LYS A N 1
ATOM 677 C CA . LYS A 1 85 ? -5.750 4.258 13.104 1.00 94.25 85 LYS A CA 1
ATOM 678 C C . LYS A 1 85 ? -5.080 2.906 13.319 1.00 94.25 85 LYS A C 1
ATOM 680 O O . LYS A 1 85 ? -4.038 2.847 13.962 1.00 94.25 85 LYS A O 1
ATOM 685 N N . VAL A 1 86 ? -5.669 1.840 12.778 1.00 96.56 86 VAL A N 1
ATOM 686 C CA . VAL A 1 86 ? -5.100 0.488 12.855 1.00 96.56 86 VAL A CA 1
ATOM 687 C C . VAL A 1 86 ? -3.794 0.409 12.074 1.00 96.56 86 VAL A C 1
ATOM 689 O O . VAL A 1 86 ? -2.823 -0.141 12.580 1.00 96.56 86 VAL A O 1
ATOM 692 N N . LEU A 1 87 ? -3.733 1.019 10.888 1.00 96.00 87 LEU A N 1
ATOM 693 C CA . LEU A 1 87 ? -2.502 1.121 10.110 1.00 96.00 87 LEU A CA 1
ATOM 694 C C . LEU A 1 87 ? -1.386 1.819 10.906 1.00 96.00 87 LEU A C 1
ATOM 696 O O . LEU A 1 87 ? -0.274 1.303 10.962 1.00 96.00 87 LEU A O 1
ATOM 700 N N . SER A 1 88 ? -1.674 2.962 11.537 1.00 95.50 88 SER A N 1
ATOM 701 C CA . SER A 1 88 ? -0.714 3.660 12.405 1.00 95.50 88 SER A CA 1
ATOM 702 C C . SER A 1 88 ? -0.262 2.786 13.572 1.00 95.50 88 SER A C 1
ATOM 704 O O . SER A 1 88 ? 0.936 2.656 13.795 1.00 95.50 88 SER A O 1
ATOM 706 N N . GLN A 1 89 ? -1.199 2.121 14.252 1.00 95.69 89 GLN A N 1
ATOM 707 C CA . GLN A 1 89 ? -0.891 1.218 15.359 1.00 95.69 89 GLN A CA 1
ATOM 708 C C . GLN A 1 89 ? 0.016 0.055 14.924 1.00 95.69 89 GLN A C 1
ATOM 710 O O . GLN A 1 89 ? 0.991 -0.250 15.602 1.00 95.69 89 GLN A O 1
ATOM 715 N N . MET A 1 90 ? -0.269 -0.585 13.787 1.00 96.94 90 MET A N 1
ATOM 716 C CA . MET A 1 90 ? 0.564 -1.678 13.275 1.00 96.94 90 MET A CA 1
ATOM 717 C C . MET A 1 90 ? 1.962 -1.201 12.882 1.00 96.94 90 MET A C 1
ATOM 719 O O . MET A 1 90 ? 2.931 -1.917 13.119 1.00 96.94 90 MET A O 1
ATOM 723 N N . LYS A 1 91 ? 2.084 0.008 12.315 1.00 94.56 91 LYS A N 1
ATOM 724 C CA . LYS A 1 91 ? 3.389 0.617 12.017 1.00 94.56 91 LYS A CA 1
ATOM 725 C C . LYS A 1 91 ? 4.188 0.885 13.292 1.00 94.56 91 LYS A C 1
ATOM 727 O O . LYS A 1 91 ? 5.363 0.552 13.343 1.00 94.56 91 LYS A O 1
ATOM 732 N N . GLU A 1 92 ? 3.553 1.434 14.327 1.00 95.94 92 GLU A N 1
ATOM 733 C CA . GLU A 1 92 ? 4.185 1.677 15.635 1.00 95.94 92 GLU A CA 1
ATOM 734 C C . GLU A 1 92 ? 4.656 0.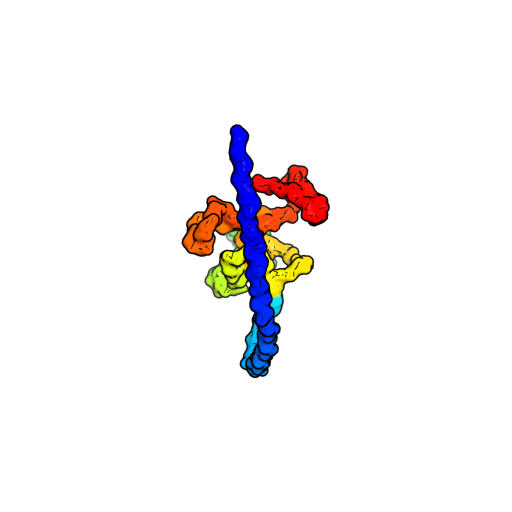375 16.303 1.00 95.94 92 GLU A C 1
ATOM 736 O O . GLU A 1 92 ? 5.724 0.338 16.912 1.00 95.94 92 GLU A O 1
ATOM 741 N N . ASN A 1 93 ? 3.894 -0.707 16.139 1.00 95.69 93 ASN A N 1
ATOM 742 C CA . ASN A 1 93 ? 4.224 -2.024 16.681 1.00 95.69 93 ASN A CA 1
ATOM 743 C C . ASN A 1 93 ? 5.226 -2.824 15.828 1.00 95.69 93 ASN A C 1
ATOM 745 O O . ASN A 1 93 ? 5.618 -3.916 16.240 1.00 95.69 93 ASN A O 1
ATOM 749 N N . ASN A 1 94 ? 5.636 -2.323 14.657 1.00 94.00 94 ASN A N 1
ATOM 750 C CA . ASN A 1 94 ? 6.413 -3.069 13.656 1.00 94.00 94 ASN A CA 1
ATOM 751 C C . ASN A 1 94 ? 5.735 -4.388 13.219 1.00 94.00 94 ASN A C 1
ATOM 753 O O . ASN A 1 94 ? 6.390 -5.402 12.992 1.00 94.00 94 ASN A O 1
ATOM 757 N N . GLU A 1 95 ? 4.404 -4.379 13.109 1.00 94.81 95 GLU A N 1
ATOM 758 C CA . GLU A 1 95 ? 3.577 -5.518 12.671 1.00 94.81 95 GLU A CA 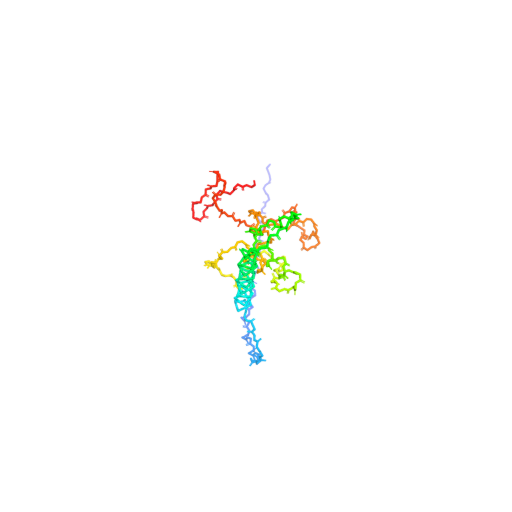1
ATOM 759 C C . GLU A 1 95 ? 3.283 -5.489 11.157 1.00 94.81 95 GLU A C 1
ATOM 761 O O . GLU A 1 95 ? 2.523 -6.312 10.642 1.00 94.81 95 GLU A O 1
ATOM 766 N N . THR A 1 96 ? 3.862 -4.526 10.437 1.00 93.25 96 THR A N 1
ATOM 767 C CA . THR A 1 96 ? 3.778 -4.404 8.977 1.00 93.25 96 THR A CA 1
ATOM 768 C C . THR A 1 96 ? 4.942 -5.110 8.294 1.00 93.25 96 THR A C 1
ATOM 770 O O . THR A 1 96 ? 6.048 -5.156 8.828 1.00 93.25 96 THR A O 1
ATOM 773 N N . ILE A 1 97 ? 4.721 -5.605 7.079 1.00 91.69 97 ILE A N 1
ATOM 774 C CA . ILE A 1 97 ? 5.800 -6.125 6.241 1.00 91.69 97 ILE A CA 1
ATOM 775 C C . ILE A 1 97 ? 6.489 -4.936 5.574 1.00 91.69 97 ILE A C 1
ATOM 777 O O . ILE A 1 97 ? 5.891 -4.220 4.769 1.00 91.69 97 ILE A O 1
ATOM 781 N N . GLU A 1 98 ? 7.762 -4.729 5.895 1.00 83.06 98 GLU A N 1
ATOM 782 C CA . GLU A 1 98 ? 8.604 -3.808 5.142 1.00 83.06 98 GLU A CA 1
ATOM 783 C C . GLU A 1 98 ? 9.066 -4.502 3.865 1.00 83.06 98 GLU A C 1
ATOM 785 O O . GLU A 1 98 ? 9.849 -5.453 3.891 1.00 83.06 98 GLU A O 1
ATOM 790 N N . THR A 1 99 ? 8.564 -4.033 2.727 1.00 72.69 99 THR A N 1
ATOM 791 C CA . THR A 1 99 ? 9.065 -4.511 1.444 1.00 72.69 99 THR A CA 1
ATOM 792 C C . THR A 1 99 ? 10.417 -3.843 1.183 1.00 72.69 99 THR A C 1
ATOM 794 O O . THR A 1 99 ? 10.509 -2.612 1.267 1.00 72.69 99 THR A O 1
ATOM 797 N N . PRO A 1 100 ? 11.485 -4.613 0.890 1.00 69.62 100 PRO A N 1
ATOM 798 C CA . PRO A 1 100 ? 12.770 -4.034 0.517 1.00 69.62 100 PRO A CA 1
ATOM 799 C C . PRO A 1 100 ? 12.595 -3.099 -0.685 1.00 69.62 100 PRO A C 1
ATOM 801 O O . PRO A 1 100 ? 11.614 -3.189 -1.419 1.00 69.62 100 PRO A O 1
ATOM 804 N N . ASN A 1 101 ? 13.547 -2.191 -0.921 1.00 69.44 101 ASN A N 1
ATOM 805 C CA . ASN A 1 101 ? 13.520 -1.317 -2.099 1.00 69.44 101 ASN A CA 1
ATOM 806 C C . ASN A 1 101 ? 13.836 -2.116 -3.386 1.00 69.44 101 ASN A C 1
ATOM 808 O O . ASN A 1 101 ? 14.787 -1.828 -4.102 1.00 69.44 101 ASN A O 1
ATOM 812 N N . SER A 1 102 ? 13.072 -3.166 -3.662 1.00 70.94 102 SER A N 1
ATOM 813 C CA . SER A 1 102 ? 13.118 -3.970 -4.871 1.00 70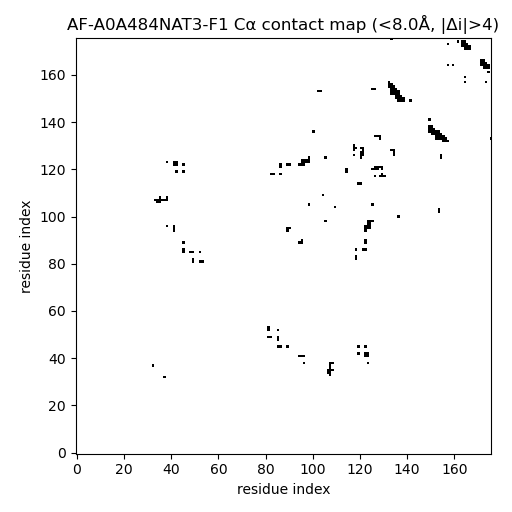.94 102 SER A CA 1
ATOM 814 C C . SER A 1 102 ? 12.053 -3.492 -5.851 1.00 70.94 102 SER A C 1
ATOM 816 O O . SER A 1 102 ? 10.974 -3.054 -5.456 1.00 70.94 102 SER A O 1
ATOM 818 N N . PHE A 1 103 ? 12.367 -3.594 -7.138 1.00 85.69 103 PHE A N 1
ATOM 819 C CA . PHE A 1 103 ? 11.412 -3.411 -8.226 1.00 85.69 103 PHE A CA 1
ATOM 820 C C . PHE A 1 103 ? 10.915 -4.776 -8.709 1.00 85.69 103 PHE A C 1
ATOM 822 O O . PHE A 1 103 ? 11.666 -5.752 -8.674 1.00 85.69 103 PHE A O 1
ATOM 829 N N . GLY A 1 104 ? 9.676 -4.826 -9.199 1.00 87.88 104 GLY A N 1
ATOM 830 C CA . GLY A 1 104 ? 9.062 -6.040 -9.736 1.00 87.88 104 GLY A CA 1
ATOM 831 C C . GLY A 1 104 ? 8.177 -6.765 -8.723 1.00 87.88 104 GLY A C 1
ATOM 832 O O . GLY A 1 104 ? 7.522 -6.137 -7.893 1.00 87.88 104 GLY A O 1
ATOM 833 N N . ASN A 1 105 ? 8.135 -8.094 -8.830 1.00 88.56 105 ASN A N 1
ATOM 834 C CA . ASN A 1 105 ? 7.224 -8.936 -8.055 1.00 88.56 105 ASN A CA 1
ATOM 835 C C . ASN A 1 105 ? 7.538 -8.894 -6.555 1.00 88.56 105 ASN A C 1
ATOM 837 O O . ASN A 1 105 ? 8.700 -8.965 -6.151 1.00 88.56 105 ASN A O 1
ATOM 841 N N . ILE A 1 106 ? 6.488 -8.858 -5.733 1.00 88.38 106 ILE A N 1
ATOM 842 C CA . ILE A 1 106 ? 6.609 -8.896 -4.275 1.00 88.38 106 ILE A CA 1
ATOM 843 C C . ILE A 1 106 ? 6.445 -10.336 -3.778 1.00 88.38 106 ILE A C 1
ATOM 845 O O . ILE A 1 106 ? 5.448 -10.982 -4.106 1.00 88.38 106 ILE A O 1
ATOM 849 N N . PRO A 1 107 ? 7.386 -10.870 -2.975 1.00 89.81 107 PRO A N 1
ATOM 850 C CA . PRO A 1 107 ? 7.253 -12.208 -2.412 1.00 89.81 107 PRO A CA 1
ATOM 851 C C . PRO A 1 107 ? 5.942 -12.370 -1.633 1.00 89.81 107 PRO A C 1
ATOM 853 O O . PRO A 1 107 ? 5.680 -11.640 -0.682 1.00 89.81 107 PRO A O 1
ATOM 856 N N . GLY A 1 108 ? 5.132 -13.357 -2.017 1.00 90.75 108 GLY A N 1
ATOM 857 C CA . GLY A 1 108 ? 3.852 -13.646 -1.365 1.00 90.75 108 GLY A CA 1
ATOM 858 C C . GLY A 1 108 ? 2.645 -12.906 -1.944 1.00 90.75 108 GLY A C 1
ATOM 859 O O . GLY A 1 108 ? 1.531 -13.164 -1.492 1.00 90.75 108 GLY A O 1
ATOM 860 N N . VAL A 1 109 ? 2.843 -12.041 -2.945 1.00 92.75 109 VAL A N 1
ATOM 861 C CA . VAL A 1 109 ? 1.771 -11.382 -3.701 1.00 92.75 109 VAL A CA 1
ATOM 862 C C . VAL A 1 109 ? 1.876 -11.796 -5.166 1.00 92.75 109 VAL A C 1
ATOM 864 O O . VAL A 1 109 ? 2.852 -11.485 -5.845 1.00 92.75 109 VAL A O 1
ATOM 867 N N . GLU A 1 110 ? 0.867 -12.512 -5.651 1.00 93.81 110 GLU A N 1
ATOM 868 C CA . GLU A 1 110 ? 0.806 -13.016 -7.025 1.00 93.81 110 GLU A CA 1
ATOM 869 C C . GLU A 1 110 ? -0.119 -12.148 -7.891 1.00 93.81 110 GLU A C 1
ATOM 871 O O . GLU A 1 110 ? -0.960 -11.402 -7.381 1.00 93.81 110 GLU A O 1
ATOM 876 N N . VAL A 1 111 ? 0.038 -12.229 -9.215 1.00 94.88 111 VAL A N 1
ATOM 877 C CA . VAL A 1 111 ? -0.873 -11.555 -10.153 1.00 94.88 111 VAL A CA 1
ATOM 878 C C . VAL A 1 111 ? -2.291 -12.085 -9.929 1.00 94.88 111 VAL A C 1
ATOM 880 O O . VAL A 1 111 ? -2.499 -13.293 -9.855 1.00 94.88 111 VAL A O 1
ATOM 883 N N . GLY A 1 112 ? -3.260 -11.177 -9.797 1.00 94.81 112 GLY A N 1
ATOM 884 C CA . GLY A 1 112 ? -4.638 -11.515 -9.425 1.00 94.81 112 GLY A CA 1
ATOM 885 C C . GLY A 1 112 ? -4.909 -11.527 -7.915 1.00 94.81 112 GLY A C 1
ATOM 886 O O . GLY A 1 112 ? -6.018 -11.855 -7.506 1.00 94.81 112 GLY A O 1
ATOM 887 N N . HIS A 1 113 ? -3.943 -11.155 -7.065 1.00 95.44 113 HIS A N 1
ATOM 888 C CA . HIS A 1 113 ? -4.204 -10.963 -5.638 1.00 95.44 113 HIS A CA 1
ATOM 889 C C . HIS A 1 113 ? -5.197 -9.814 -5.405 1.00 95.44 113 HIS A C 1
ATOM 891 O O . HIS A 1 113 ? -5.025 -8.709 -5.920 1.00 95.44 113 HIS A O 1
ATOM 897 N N . HIS A 1 114 ? -6.222 -10.062 -4.590 1.00 94.94 114 HIS A N 1
ATOM 898 C CA . HIS A 1 114 ? -7.248 -9.075 -4.270 1.00 94.94 114 HIS A CA 1
ATOM 899 C C . HIS A 1 114 ? -6.995 -8.442 -2.903 1.00 94.94 114 HIS A C 1
ATOM 901 O O . HIS A 1 114 ? -6.952 -9.137 -1.890 1.00 94.94 114 HIS A O 1
ATOM 907 N N . PHE A 1 115 ? -6.897 -7.114 -2.880 1.00 95.25 115 PHE A N 1
ATOM 908 C CA . PHE A 1 115 ? -6.886 -6.318 -1.655 1.00 95.25 115 PHE A CA 1
ATOM 909 C C . PHE A 1 115 ? -8.262 -5.695 -1.428 1.00 95.25 115 PHE A C 1
ATOM 911 O O . PHE A 1 115 ? -8.869 -5.166 -2.358 1.00 95.25 115 PHE A O 1
ATOM 918 N N . PHE A 1 116 ? -8.734 -5.697 -0.185 1.00 94.56 116 PHE A N 1
ATOM 919 C CA . PHE A 1 116 ? -10.016 -5.098 0.192 1.00 94.56 116 PHE A CA 1
ATOM 920 C C . PHE A 1 116 ? -9.889 -3.622 0.574 1.00 94.56 116 PHE A C 1
ATOM 922 O O . PHE A 1 116 ? -10.891 -2.910 0.656 1.00 94.56 116 PHE A O 1
ATOM 929 N N . SER A 1 117 ? -8.671 -3.130 0.821 1.00 94.94 117 SER A N 1
ATOM 930 C CA . SER A 1 117 ? -8.437 -1.711 1.088 1.00 94.94 117 SER A CA 1
ATOM 931 C C . SER A 1 117 ? -7.024 -1.254 0.728 1.00 94.94 117 SER A C 1
ATOM 933 O O . SER A 1 117 ? -6.066 -2.026 0.744 1.00 94.94 117 SER A O 1
ATOM 935 N N . ARG A 1 118 ? -6.860 0.056 0.504 1.00 95.56 118 ARG A N 1
ATOM 936 C CA . ARG A 1 118 ? -5.533 0.681 0.356 1.00 95.56 118 ARG A CA 1
ATOM 937 C C . ARG A 1 118 ? -4.657 0.502 1.599 1.00 95.56 118 ARG A C 1
ATOM 939 O O . ARG A 1 118 ? -3.440 0.427 1.481 1.00 95.56 118 ARG A O 1
ATOM 946 N N . CYS A 1 119 ? -5.270 0.409 2.778 1.00 96.06 119 CYS A N 1
ATOM 947 C CA . CYS A 1 119 ? -4.561 0.161 4.030 1.00 96.06 119 CYS A CA 1
ATOM 948 C C . CYS A 1 119 ? -3.965 -1.252 4.076 1.00 96.06 119 CYS A C 1
ATOM 950 O O . CYS A 1 119 ? -2.840 -1.391 4.547 1.00 96.06 119 CYS A O 1
ATOM 952 N N . GLU A 1 120 ? -4.657 -2.263 3.530 1.00 95.56 120 GLU A N 1
ATOM 953 C CA . GLU A 1 120 ? -4.110 -3.622 3.380 1.00 95.56 120 GLU A CA 1
ATOM 954 C C . GLU A 1 120 ? -2.845 -3.616 2.510 1.00 95.56 120 GLU A C 1
ATOM 956 O O . GLU A 1 120 ? -1.815 -4.148 2.915 1.00 95.56 120 GLU A O 1
ATOM 961 N N . MET A 1 121 ? -2.879 -2.917 1.368 1.00 95.12 121 MET A N 1
ATOM 962 C CA . MET A 1 121 ? -1.700 -2.757 0.503 1.00 95.12 121 MET A CA 1
ATOM 963 C C . MET A 1 121 ? -0.531 -2.090 1.241 1.00 95.12 121 MET A C 1
ATOM 965 O O . MET A 1 121 ? 0.628 -2.435 1.010 1.00 95.12 121 MET A O 1
ATOM 969 N N . THR A 1 122 ? -0.815 -1.135 2.133 1.00 95.12 122 THR A N 1
ATOM 970 C CA . THR A 1 122 ? 0.222 -0.455 2.915 1.00 95.12 122 THR A CA 1
ATOM 971 C C . THR A 1 122 ? 0.786 -1.321 4.040 1.00 95.12 122 THR A C 1
ATOM 973 O O . THR A 1 122 ? 1.994 -1.275 4.254 1.00 95.12 122 THR A O 1
ATOM 976 N N . VAL A 1 123 ? -0.023 -2.120 4.752 1.00 95.62 123 VAL A N 1
ATOM 977 C CA . VAL A 1 123 ? 0.500 -2.981 5.839 1.00 95.62 123 VAL A CA 1
ATOM 978 C C . VAL A 1 123 ? 1.398 -4.101 5.330 1.00 95.62 123 VAL A C 1
ATOM 980 O O . VAL A 1 123 ? 2.290 -4.520 6.062 1.00 95.62 123 VAL A O 1
ATOM 983 N N . ILE A 1 124 ? 1.198 -4.576 4.099 1.00 93.62 124 ILE A N 1
ATOM 984 C CA . ILE A 1 124 ? 2.076 -5.589 3.499 1.00 93.62 124 ILE A CA 1
ATOM 985 C C . ILE A 1 124 ? 3.276 -4.985 2.746 1.00 93.62 124 ILE A C 1
ATOM 987 O O . ILE A 1 124 ? 4.092 -5.721 2.200 1.00 93.62 124 ILE A O 1
ATOM 991 N N . GLY A 1 125 ? 3.369 -3.653 2.675 1.00 90.81 125 GLY A N 1
ATOM 992 C CA . GLY A 1 125 ? 4.451 -2.949 1.983 1.00 90.81 125 GLY A CA 1
ATOM 993 C C . GLY A 1 125 ? 4.346 -2.932 0.453 1.00 90.81 125 GLY A C 1
ATOM 994 O O . GLY A 1 125 ? 5.294 -2.518 -0.208 1.00 90.81 125 GLY A O 1
ATOM 995 N N . PHE A 1 126 ? 3.200 -3.320 -0.117 1.00 92.69 126 PHE A N 1
ATOM 996 C CA . PHE A 1 126 ? 2.966 -3.281 -1.563 1.00 92.69 126 PHE A CA 1
ATOM 997 C C . PHE A 1 126 ? 2.808 -1.847 -2.077 1.00 92.69 126 PHE A C 1
ATOM 999 O O . PHE A 1 126 ? 3.369 -1.496 -3.101 1.00 92.69 126 PHE A O 1
ATOM 1006 N N . HIS A 1 127 ? 2.074 -0.988 -1.362 1.00 93.75 127 HIS A N 1
ATOM 1007 C CA . HIS A 1 127 ? 1.963 0.434 -1.704 1.00 93.75 127 HIS A CA 1
ATOM 1008 C C . HIS A 1 127 ? 2.036 1.293 -0.441 1.00 93.75 127 HIS A C 1
ATOM 1010 O O . HIS A 1 127 ? 1.130 1.275 0.393 1.00 93.75 127 HIS A O 1
ATOM 1016 N N . ASN A 1 128 ? 3.103 2.083 -0.298 1.00 90.94 128 ASN A N 1
ATOM 1017 C CA . ASN A 1 128 ? 3.414 2.774 0.963 1.00 90.94 128 ASN A CA 1
ATOM 1018 C C . ASN A 1 128 ? 2.446 3.911 1.321 1.00 90.94 128 ASN A C 1
ATOM 1020 O O . ASN A 1 128 ? 2.332 4.303 2.487 1.00 90.94 128 ASN A O 1
ATOM 1024 N N . HIS A 1 129 ? 1.728 4.422 0.324 1.00 92.56 129 HIS A N 1
ATOM 1025 C CA . HIS A 1 129 ? 0.726 5.466 0.490 1.00 92.56 129 HIS A CA 1
ATOM 1026 C C . HIS A 1 129 ? -0.686 4.877 0.455 1.00 92.56 129 HIS A C 1
ATOM 1028 O O . HIS A 1 129 ? -1.054 4.180 -0.495 1.00 92.56 129 HIS A O 1
ATOM 1034 N N . TRP A 1 130 ? -1.496 5.219 1.458 1.00 93.44 130 TRP A N 1
ATOM 1035 C CA . TRP A 1 130 ? -2.905 4.821 1.513 1.00 93.44 130 TRP A CA 1
ATOM 1036 C C . TRP A 1 130 ? -3.792 5.646 0.565 1.00 93.44 130 TRP A C 1
ATOM 1038 O O . TRP A 1 130 ? -4.882 5.198 0.224 1.00 93.44 130 TRP A O 1
ATOM 1048 N N . LEU A 1 131 ? -3.345 6.844 0.164 1.00 93.69 131 LEU A N 1
ATOM 1049 C CA . LEU A 1 131 ? -4.106 7.770 -0.683 1.00 93.69 131 LEU A CA 1
ATOM 1050 C C . LEU A 1 131 ? -3.503 7.924 -2.082 1.00 93.69 131 LEU A C 1
ATOM 1052 O O . LEU A 1 131 ? -4.221 7.802 -3.066 1.00 93.69 131 LEU A O 1
ATOM 1056 N N . ASN A 1 132 ? -2.197 8.191 -2.171 1.00 95.25 132 ASN A N 1
ATOM 1057 C CA . ASN A 1 132 ? -1.556 8.551 -3.437 1.00 95.25 132 ASN A CA 1
ATOM 1058 C C . ASN A 1 132 ? -1.691 7.430 -4.475 1.00 95.25 132 ASN A C 1
ATOM 1060 O O . ASN A 1 132 ? -1.523 6.256 -4.142 1.00 95.25 132 ASN A O 1
ATOM 1064 N N . GLY A 1 133 ? -1.942 7.798 -5.731 1.00 95.88 133 GLY A N 1
ATOM 1065 C CA . GLY A 1 133 ? -1.955 6.856 -6.851 1.00 95.88 133 GLY A CA 1
ATOM 1066 C C . GLY A 1 133 ? -0.567 6.323 -7.204 1.00 95.88 133 GLY A C 1
ATOM 1067 O O . GLY A 1 133 ? -0.469 5.214 -7.700 1.00 95.88 133 GLY A O 1
ATOM 1068 N N . ILE A 1 134 ? 0.496 7.073 -6.898 1.00 96.12 134 ILE A N 1
ATOM 1069 C CA . ILE A 1 134 ? 1.879 6.740 -7.260 1.00 96.12 134 ILE A CA 1
ATOM 1070 C C . ILE A 1 134 ? 2.709 6.505 -5.992 1.00 96.12 134 ILE A C 1
ATOM 1072 O O . ILE A 1 134 ? 2.761 7.364 -5.105 1.00 96.12 134 ILE A O 1
ATOM 1076 N N . ASP A 1 135 ? 3.406 5.370 -5.924 1.00 93.75 135 ASP A N 1
ATOM 1077 C CA . ASP A 1 135 ? 4.483 5.116 -4.967 1.00 93.75 135 ASP A CA 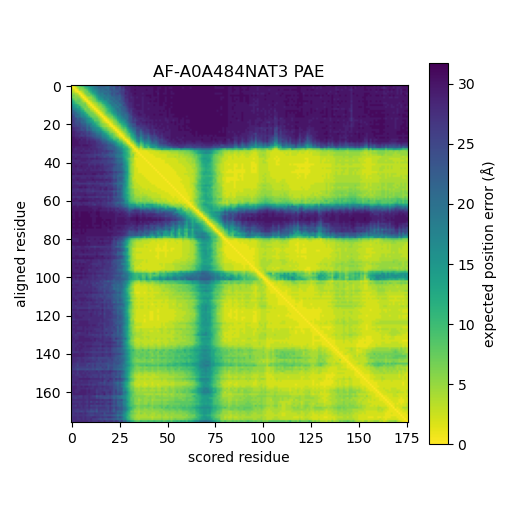1
ATOM 1078 C C . ASP A 1 135 ? 5.839 5.129 -5.670 1.00 93.75 135 ASP A C 1
ATOM 1080 O O . ASP A 1 135 ? 6.056 4.416 -6.652 1.00 93.75 135 ASP A O 1
ATOM 1084 N N . TYR A 1 136 ? 6.778 5.911 -5.143 1.00 93.06 136 TYR A N 1
ATOM 1085 C CA . TYR A 1 136 ? 8.091 6.094 -5.747 1.00 93.06 136 TYR A CA 1
ATOM 1086 C C . TYR A 1 136 ? 9.211 6.096 -4.709 1.00 93.06 136 TYR A C 1
ATOM 1088 O O . TYR A 1 136 ? 9.039 6.438 -3.538 1.00 93.06 136 TYR A O 1
ATOM 1096 N N . VAL A 1 137 ? 10.404 5.749 -5.172 1.00 91.00 137 VAL A N 1
ATOM 1097 C CA . VAL A 1 137 ? 11.649 5.900 -4.431 1.00 91.00 137 VAL A CA 1
ATOM 1098 C C . VAL A 1 137 ? 12.191 7.306 -4.662 1.00 91.00 137 VAL A C 1
ATOM 1100 O O . VAL A 1 137 ? 12.508 7.683 -5.791 1.00 91.00 137 VAL A O 1
ATOM 1103 N N . GLY A 1 138 ? 12.305 8.087 -3.588 1.00 90.62 138 GLY A N 1
ATOM 1104 C CA . GLY A 1 138 ? 12.880 9.433 -3.613 1.00 90.62 138 GLY A CA 1
ATOM 1105 C C . GLY A 1 138 ? 14.396 9.475 -3.380 1.00 90.62 138 GLY A C 1
ATOM 1106 O O . GLY A 1 138 ? 15.055 8.464 -3.134 1.00 90.62 138 GLY A O 1
ATOM 1107 N N . ASN A 1 139 ? 14.953 10.690 -3.381 1.00 90.44 139 ASN A N 1
ATOM 1108 C CA . ASN A 1 139 ? 16.400 10.941 -3.271 1.00 90.44 139 ASN A CA 1
ATOM 1109 C C . ASN A 1 139 ? 17.047 10.441 -1.969 1.00 90.44 139 ASN A C 1
ATOM 1111 O O . ASN A 1 139 ? 18.258 10.224 -1.937 1.00 90.44 139 ASN A O 1
ATOM 1115 N N . SER A 1 140 ? 16.267 10.202 -0.910 1.00 88.94 140 SER A N 1
ATOM 1116 C CA . SER A 1 140 ? 16.759 9.612 0.345 1.00 88.94 140 SER A CA 1
ATOM 1117 C C . SER A 1 140 ? 17.407 8.236 0.146 1.00 88.94 140 SER A C 1
ATOM 1119 O O . SER A 1 140 ? 18.242 7.822 0.949 1.00 88.94 140 SER A O 1
ATOM 1121 N N . LYS A 1 141 ? 17.073 7.548 -0.951 1.00 85.44 141 LYS A N 1
ATOM 1122 C CA . LYS A 1 141 ? 17.566 6.216 -1.312 1.00 85.44 141 LYS A CA 1
ATOM 1123 C C . LYS A 1 141 ? 18.565 6.225 -2.474 1.00 85.44 141 LYS A C 1
ATOM 1125 O O . LYS A 1 141 ? 18.920 5.169 -2.987 1.00 85.44 141 LYS A O 1
ATOM 1130 N N . ALA A 1 142 ? 19.107 7.389 -2.848 1.00 86.25 142 ALA A N 1
ATOM 1131 C CA . ALA A 1 142 ? 20.063 7.532 -3.957 1.00 86.25 142 ALA A CA 1
ATOM 1132 C C . ALA A 1 142 ? 21.297 6.620 -3.862 1.00 86.25 142 ALA A C 1
ATOM 1134 O O . ALA A 1 142 ? 21.836 6.195 -4.881 1.00 86.25 142 ALA A O 1
ATOM 1135 N N . LYS A 1 143 ? 21.737 6.280 -2.643 1.00 88.38 143 LYS A N 1
ATOM 1136 C CA . LYS A 1 143 ? 22.865 5.359 -2.434 1.00 88.38 143 LYS A CA 1
ATOM 1137 C C . LYS A 1 143 ? 22.554 3.921 -2.861 1.00 88.38 143 LYS A C 1
ATOM 1139 O O . LYS A 1 143 ? 23.476 3.235 -3.293 1.00 88.38 143 LYS A O 1
ATOM 1144 N N . GLU A 1 144 ? 21.301 3.489 -2.722 1.00 87.69 144 GLU A N 1
ATOM 1145 C CA . GLU A 1 144 ? 20.826 2.145 -3.084 1.00 87.69 144 GLU A CA 1
ATOM 1146 C C . GLU A 1 144 ? 20.589 2.037 -4.604 1.00 87.69 144 GLU A C 1
ATOM 1148 O O . GLU A 1 144 ? 20.804 0.981 -5.187 1.00 87.69 144 GLU A O 1
ATOM 1153 N N . PHE A 1 145 ? 20.261 3.155 -5.265 1.00 87.38 145 PHE A N 1
ATOM 1154 C CA . PHE A 1 145 ? 19.935 3.227 -6.697 1.00 87.38 145 PHE A CA 1
ATOM 1155 C C . PHE A 1 145 ? 20.967 3.997 -7.524 1.00 87.38 145 PHE A C 1
ATOM 1157 O O . PHE A 1 145 ? 20.634 4.866 -8.333 1.00 87.38 145 PHE A O 1
ATOM 1164 N N . LYS A 1 146 ? 22.251 3.681 -7.332 1.00 88.25 146 LYS A N 1
ATOM 1165 C CA . LYS A 1 146 ? 23.326 4.283 -8.132 1.00 88.25 146 LYS A CA 1
ATOM 1166 C C . LYS A 1 146 ? 23.144 3.952 -9.614 1.00 88.25 146 LYS A C 1
ATOM 1168 O O . LYS A 1 146 ? 22.923 2.801 -9.973 1.00 88.25 146 LYS A O 1
ATOM 1173 N N . GLY A 1 147 ? 23.289 4.966 -10.463 1.00 89.81 147 GLY A N 1
ATOM 1174 C CA . GLY A 1 147 ? 23.136 4.832 -11.915 1.00 89.81 147 GLY A CA 1
ATOM 1175 C C . GLY A 1 147 ? 21.723 5.108 -12.432 1.00 89.81 147 GLY A C 1
ATOM 1176 O O . GLY A 1 147 ? 21.550 5.218 -13.640 1.00 89.81 147 GLY A O 1
ATOM 1177 N N . TYR A 1 148 ? 20.741 5.302 -11.548 1.00 90.94 148 TYR A N 1
ATOM 1178 C CA . TYR A 1 148 ? 19.396 5.722 -11.931 1.00 90.94 148 TYR A CA 1
ATOM 1179 C C . TYR A 1 148 ? 19.137 7.189 -11.581 1.00 90.94 148 TYR A C 1
ATOM 1181 O O . TYR A 1 148 ? 19.657 7.716 -10.595 1.00 90.94 148 TYR A O 1
ATOM 1189 N N . ARG A 1 149 ? 18.290 7.850 -12.379 1.00 93.06 149 ARG A N 1
ATOM 1190 C CA . ARG A 1 149 ? 17.753 9.175 -12.053 1.00 93.06 149 ARG A CA 1
ATOM 1191 C C . ARG A 1 149 ? 16.523 9.000 -11.167 1.00 93.06 149 ARG A C 1
ATOM 1193 O O . ARG A 1 149 ? 15.562 8.363 -11.577 1.00 93.06 149 ARG A O 1
ATOM 1200 N N . LEU A 1 150 ? 16.563 9.580 -9.974 1.00 93.12 150 LEU A N 1
ATOM 1201 C CA . LEU A 1 150 ? 15.432 9.609 -9.048 1.00 93.12 150 LEU A CA 1
ATOM 1202 C C . LEU A 1 150 ? 14.562 10.863 -9.287 1.00 93.12 150 LEU A C 1
ATOM 1204 O O . LEU A 1 150 ? 15.098 11.883 -9.739 1.00 93.12 150 LEU A O 1
ATOM 1208 N N . PRO A 1 151 ? 13.249 10.817 -8.980 1.00 93.31 151 PRO A N 1
ATOM 1209 C CA . PRO A 1 151 ? 12.516 9.696 -8.377 1.00 93.31 151 PRO A CA 1
ATOM 1210 C C . PRO A 1 151 ? 12.244 8.537 -9.350 1.00 93.31 151 PRO A C 1
ATOM 1212 O O . PRO A 1 151 ? 12.117 8.748 -10.551 1.00 93.31 151 PRO A O 1
ATOM 1215 N N . LEU A 1 152 ? 12.138 7.319 -8.812 1.00 93.31 152 LEU A N 1
ATOM 1216 C CA . LEU A 1 152 ? 11.747 6.125 -9.570 1.00 93.31 152 LEU A CA 1
ATOM 1217 C C . LEU A 1 152 ? 10.424 5.563 -9.050 1.00 93.31 152 LEU A C 1
ATOM 1219 O O . LEU A 1 152 ? 10.342 5.156 -7.890 1.00 93.31 152 LEU A O 1
ATOM 1223 N N . THR A 1 153 ? 9.411 5.500 -9.908 1.00 93.00 153 THR A N 1
ATOM 1224 C CA . THR A 1 153 ? 8.102 4.915 -9.584 1.00 93.00 153 THR A CA 1
ATOM 1225 C C . THR A 1 153 ? 8.189 3.396 -9.456 1.00 93.00 153 THR A C 1
ATOM 1227 O O . THR A 1 153 ? 8.774 2.738 -10.313 1.00 93.00 153 THR A O 1
ATOM 1230 N N . ARG A 1 154 ? 7.598 2.840 -8.393 1.00 90.62 154 ARG A N 1
ATOM 1231 C CA . ARG A 1 154 ? 7.495 1.391 -8.147 1.00 90.62 154 ARG A CA 1
ATOM 1232 C C . ARG A 1 154 ? 6.100 0.851 -8.413 1.00 90.62 154 ARG A C 1
ATOM 1234 O O . ARG A 1 154 ? 5.970 -0.199 -9.027 1.00 90.62 154 ARG A O 1
ATOM 1241 N N . PHE A 1 155 ? 5.086 1.563 -7.933 1.00 93.19 155 PHE A N 1
ATOM 1242 C CA . PHE A 1 155 ? 3.697 1.132 -8.007 1.00 93.19 155 PHE A CA 1
ATOM 1243 C C . PHE A 1 155 ? 2.824 2.300 -8.433 1.00 93.19 155 PHE A C 1
ATOM 1245 O O . PHE A 1 155 ? 3.052 3.437 -8.014 1.00 93.19 155 PHE A O 1
ATOM 1252 N N . ILE A 1 156 ? 1.823 1.992 -9.246 1.00 95.62 156 ILE A N 1
ATOM 1253 C CA . ILE A 1 156 ? 0.735 2.898 -9.588 1.00 95.62 156 IL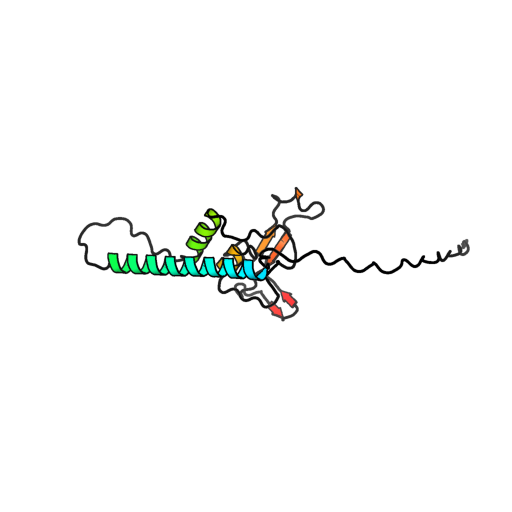E A CA 1
ATOM 1254 C C . ILE A 1 156 ? -0.588 2.224 -9.236 1.00 95.62 156 ILE A C 1
ATOM 1256 O O . ILE A 1 156 ? -0.680 0.994 -9.222 1.00 95.62 156 ILE A O 1
ATOM 1260 N N . VAL A 1 157 ? -1.608 3.019 -8.942 1.00 95.69 157 VAL A N 1
ATOM 1261 C CA . VAL A 1 157 ? -2.964 2.541 -8.693 1.00 95.69 157 VAL A CA 1
ATOM 1262 C C . VAL A 1 157 ? -3.920 3.282 -9.605 1.00 95.69 157 VAL A C 1
ATOM 1264 O O . VAL A 1 157 ? -4.240 4.445 -9.368 1.00 95.69 157 VAL A O 1
ATOM 1267 N N . LEU A 1 158 ? -4.411 2.567 -10.612 1.00 95.06 158 LEU A N 1
ATOM 1268 C CA . LEU A 1 158 ? -5.509 3.004 -11.458 1.00 95.06 158 LEU A CA 1
ATOM 1269 C C . LEU A 1 158 ? -6.827 2.730 -10.721 1.00 95.06 158 LEU A C 1
ATOM 1271 O O . LEU A 1 158 ? -7.131 1.589 -10.382 1.00 95.06 158 LEU A O 1
ATOM 1275 N N . SER A 1 159 ? -7.581 3.782 -10.401 1.00 93.00 159 SER A N 1
ATOM 1276 C CA . SER A 1 159 ? -8.833 3.674 -9.624 1.00 93.00 159 SER A CA 1
ATOM 1277 C C . SER A 1 159 ? -10.004 4.450 -10.235 1.00 93.00 159 SER A C 1
ATOM 1279 O O . SER A 1 159 ? -11.026 4.639 -9.574 1.00 93.00 159 SER A O 1
ATOM 1281 N N . GLY A 1 160 ? -9.849 4.911 -11.483 1.00 93.38 160 GLY A N 1
ATOM 1282 C CA . GLY A 1 160 ? -10.863 5.681 -12.210 1.00 93.38 160 GLY A CA 1
ATOM 1283 C C . GLY A 1 160 ? -11.177 7.033 -11.566 1.00 93.38 160 GLY A C 1
ATOM 1284 O O . GLY A 1 160 ? -12.314 7.489 -11.619 1.00 93.38 160 GLY A O 1
ATOM 1285 N N . GLN A 1 161 ? -10.203 7.627 -10.870 1.00 93.94 161 GLN A N 1
ATOM 1286 C CA . GLN A 1 161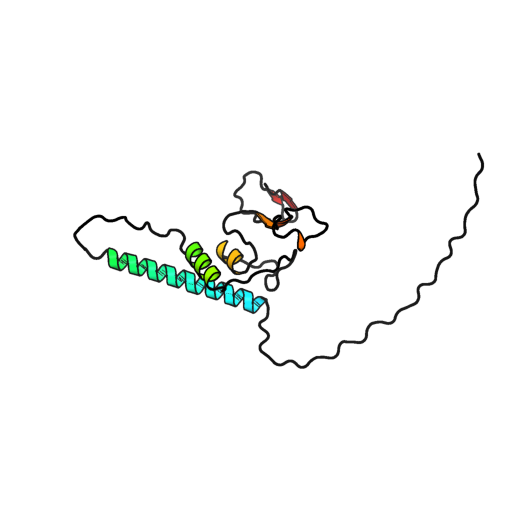 ? -10.362 8.933 -10.218 1.00 93.94 161 GLN A CA 1
ATOM 1287 C C . GLN A 1 161 ? -10.034 10.103 -11.148 1.00 93.94 161 GLN A C 1
ATOM 1289 O O . GLN A 1 161 ? -10.455 11.217 -10.854 1.00 93.94 161 GLN A O 1
ATOM 1294 N N . TYR A 1 162 ? -9.298 9.854 -12.232 1.00 95.12 162 TYR A N 1
ATOM 1295 C CA . TYR A 1 162 ? -8.974 10.848 -13.248 1.00 95.12 162 TYR A CA 1
ATOM 1296 C C . TYR A 1 162 ? -9.771 10.555 -14.514 1.00 95.12 162 TYR A C 1
ATOM 1298 O O . TYR A 1 162 ? -9.860 9.411 -14.952 1.00 95.12 162 TYR A O 1
ATOM 1306 N N . GLU A 1 163 ? -10.356 11.595 -15.095 1.00 94.62 163 GLU A N 1
ATOM 1307 C CA . GLU A 1 163 ? -11.175 11.518 -16.305 1.00 94.62 163 GLU A CA 1
ATOM 1308 C C . GLU A 1 163 ? -10.379 11.139 -17.562 1.00 94.62 163 GLU A C 1
ATOM 1310 O O . GLU A 1 163 ? -10.955 10.607 -18.509 1.00 94.62 163 GLU A O 1
ATOM 1315 N N . ASP A 1 164 ? -9.070 11.396 -17.553 1.00 96.50 164 ASP A N 1
ATOM 1316 C CA . ASP A 1 164 ? -8.164 11.149 -18.679 1.00 96.50 164 ASP A CA 1
ATOM 1317 C C . ASP A 1 164 ? -7.532 9.743 -18.654 1.00 96.50 164 ASP A C 1
ATOM 1319 O O . ASP A 1 164 ? -6.861 9.353 -19.614 1.00 96.50 164 ASP A O 1
ATOM 1323 N N . ASP A 1 165 ? -7.743 8.974 -17.579 1.00 95.12 165 ASP A N 1
ATOM 1324 C CA . ASP A 1 165 ? -7.264 7.595 -17.467 1.00 95.12 165 ASP A CA 1
ATOM 1325 C C . ASP A 1 165 ? -7.960 6.698 -18.511 1.00 95.12 165 ASP A C 1
ATOM 1327 O O . ASP A 1 165 ? -9.188 6.696 -18.638 1.00 95.12 165 ASP A O 1
ATOM 1331 N N . GLN A 1 166 ? -7.189 5.876 -19.231 1.00 95.69 166 GLN A N 1
ATOM 1332 C CA . GLN A 1 166 ? -7.723 4.880 -20.170 1.00 95.69 166 GLN A CA 1
ATOM 1333 C C . GLN A 1 166 ? -7.183 3.490 -19.844 1.00 95.69 166 GLN A C 1
ATOM 1335 O O . GLN A 1 166 ? -5.970 3.292 -19.812 1.00 95.69 166 GLN A O 1
ATOM 1340 N N . ASP A 1 167 ? -8.085 2.526 -19.654 1.00 95.31 167 ASP A N 1
ATOM 1341 C CA . ASP A 1 167 ? -7.766 1.113 -19.428 1.00 95.31 167 ASP A CA 1
ATOM 1342 C C . ASP A 1 167 ? -8.136 0.287 -20.668 1.00 95.31 167 ASP A C 1
ATOM 1344 O O . ASP A 1 167 ? -9.311 0.004 -20.914 1.00 95.31 167 ASP A O 1
ATOM 1348 N N . ASN A 1 168 ? -7.124 -0.081 -21.457 1.00 95.31 168 ASN A N 1
ATOM 1349 C CA . ASN A 1 168 ? -7.254 -0.922 -22.646 1.00 95.31 168 ASN A CA 1
ATOM 1350 C C . ASN A 1 168 ? -6.672 -2.328 -22.404 1.00 95.31 168 ASN A C 1
ATOM 1352 O O . ASN A 1 168 ? -6.107 -2.928 -23.321 1.00 95.31 168 ASN A O 1
ATOM 1356 N N . TYR A 1 169 ? -6.819 -2.866 -21.185 1.00 93.12 169 TYR A N 1
ATOM 1357 C CA . TYR A 1 169 ? -6.370 -4.199 -20.761 1.00 93.12 169 TYR A CA 1
ATOM 1358 C C . TYR A 1 169 ? -4.842 -4.383 -20.744 1.00 93.12 169 TYR A C 1
ATOM 1360 O O . TYR A 1 169 ? -4.238 -4.358 -19.674 1.00 93.12 169 TYR A O 1
ATOM 1368 N N . ASP A 1 170 ? -4.208 -4.555 -21.907 1.00 95.88 170 ASP A N 1
ATOM 1369 C CA . ASP A 1 170 ? -2.748 -4.721 -22.011 1.00 95.88 170 ASP A CA 1
ATOM 1370 C C . ASP A 1 170 ? -2.013 -3.370 -22.029 1.00 95.88 170 ASP A C 1
ATOM 1372 O O . ASP A 1 170 ? -0.822 -3.290 -21.722 1.00 95.88 170 ASP A O 1
ATOM 1376 N N . GLU A 1 171 ? -2.725 -2.295 -22.376 1.00 95.94 171 GLU A N 1
ATOM 1377 C CA . GLU A 1 171 ? -2.199 -0.935 -22.445 1.00 95.94 171 GLU A CA 1
ATOM 1378 C C . GLU A 1 171 ? -3.036 0.002 -21.574 1.00 95.94 171 GLU A C 1
ATOM 1380 O O . GLU A 1 171 ? -4.264 -0.014 -21.616 1.00 95.94 171 GLU A O 1
ATOM 1385 N N . VAL A 1 172 ? -2.365 0.852 -20.796 1.00 95.81 172 VAL A N 1
ATOM 1386 C CA . VAL A 1 172 ? -3.016 1.834 -19.923 1.00 95.81 172 VAL A CA 1
ATOM 1387 C C . VAL A 1 172 ? -2.412 3.210 -20.174 1.00 95.81 172 VAL A C 1
ATOM 1389 O O . VAL A 1 172 ? -1.188 3.365 -20.179 1.00 95.81 172 VAL A O 1
ATOM 1392 N N . VAL A 1 173 ? -3.269 4.216 -20.344 1.00 96.62 173 VAL A N 1
ATOM 1393 C CA . VAL A 1 173 ? -2.889 5.632 -20.262 1.00 96.62 173 VAL A CA 1
ATOM 1394 C C . VAL A 1 173 ? -3.192 6.085 -18.842 1.00 96.62 173 VAL A C 1
ATOM 1396 O O . VAL A 1 173 ? -4.345 6.068 -18.425 1.00 96.62 173 VAL A O 1
ATOM 1399 N N . TYR A 1 174 ? -2.146 6.427 -18.092 1.00 96.50 174 TYR A N 1
ATOM 1400 C CA . TYR A 1 174 ? -2.239 6.785 -16.677 1.00 96.50 174 TYR A CA 1
ATOM 1401 C C . TYR A 1 174 ? -1.903 8.265 -16.472 1.00 96.50 174 TYR A C 1
ATOM 1403 O O . TYR A 1 174 ? -0.828 8.713 -16.888 1.00 96.50 174 TYR A O 1
ATOM 1411 N N . THR A 1 175 ? -2.781 9.001 -15.790 1.00 96.44 175 THR A N 1
ATOM 1412 C CA . THR A 1 175 ? -2.571 10.416 -15.460 1.00 96.44 175 THR A CA 1
ATOM 1413 C C . THR A 1 175 ? -1.667 10.574 -14.231 1.00 96.44 175 THR A C 1
ATOM 1415 O O . THR A 1 175 ? -1.929 10.033 -13.154 1.00 96.44 175 THR A O 1
ATOM 1418 N N . GLY A 1 176 ? -0.559 11.302 -14.420 1.00 91.31 176 GLY A N 1
ATOM 1419 C CA . GLY A 1 176 ? 0.512 11.513 -13.434 1.00 91.31 176 GLY A CA 1
ATOM 1420 C C . GLY A 1 176 ? 0.284 12.650 -12.448 1.00 91.31 176 GLY A C 1
ATOM 1421 O O . GLY A 1 176 ? -0.347 13.656 -12.835 1.00 91.31 176 GLY A O 1
#

Solvent-accessible surface area (backbone atoms only — not comparable to full-atom values): 11782 Å² total; per-residue (Å²): 142,85,86,85,80,88,80,83,84,80,81,78,80,82,79,88,78,80,83,83,78,82,79,79,87,72,86,91,82,72,93,74,78,47,47,45,54,51,47,51,53,41,49,51,49,50,53,54,49,35,53,51,51,50,52,53,51,53,51,53,49,63,61,62,72,50,91,72,87,81,81,93,70,86,78,79,67,79,73,89,56,53,60,59,52,41,50,51,51,32,56,77,69,66,63,40,44,81,54,69,102,70,80,80,86,51,83,48,58,58,94,86,68,84,74,95,44,49,57,54,35,31,42,55,33,70,31,80,47,66,77,58,48,68,33,64,48,52,71,92,47,45,85,81,44,68,96,60,78,71,67,42,78,74,44,75,58,91,79,83,84,52,91,80,48,41,84,64,88,92,47,71,50,78,82,129

Foldseek 3Di:
DDDDDDDDDDDDDDDDDDDDDDDDDDDDDDPDCALLNLLVVLLVVLVVQLVVLVVVLVVVVVVVPPDDDDDDDDDPPPPPCSSVVSLVVCVVVVSAAAFPPDADDGGSDDPVDDDPALSSCCRPNNAVDRPDQWDWDAPVCCVVVPPDDDTGTRGGDDDPPDPPWDCPPVDIDDDD

Nearest PDB structures (foldseek):
  4qep-assembly1_A  TM=9.589E-01  e=4.376E-09  Arabidopsis thaliana
  4qeo-assembly1_A  TM=9.580E-01  e=1.557E-08  Arabidopsis thaliana
  6a5n-assembly1_A  TM=8.270E-01  e=2.800E-05  Arabidopsis thaliana

Secondary structure (DSSP, 8-state):
--PPPPPP----PPPPPPPPPPPPPPP--S----HHHHHHHHHHHHHHHHHHHHHHHHHHHHHHSS-------------S-HHHHHHHHHHHTT-S----S--SPPTT--TTPPPS-HHHHHHTTS-S-SS-SEEEE-GGGTTTSTTSPSPEEEEE---S-STT-EEETTEEE---

Sequence (176 aa):
MKVPQNGNVGVKKRRSTEPPTPAKEVPTNSDCKTPQKSVTETIHLFNKLYLKTIQKEETRLKMKEKPKKAAGEDEKKRSFRLDLKVLSQMKENNETIETPNSFGNIPGVEVGHHFFSRCEMTVIGFHNHWLNGIDYVGNSKAKEFKGYRLPLTRFIVLSGQYEDDQDNYDEVVYTG